Protein AF-A0A4P8EJS6-F1 (afdb_monomer_lite)

Organism: NCBI:txid2500533

pLDDT: mean 74.15, std 15.7, range [30.27, 92.06]

Sequence (200 aa):
MIRPYDTEFSHAVRRAATGIRPQAGVDVAIEGAPLRAILCSEQSLNPAGLELLALAVTGQLRKARKQPIGETMFTHAVRRASAAWRGGKGKSPAVTGDALAIMLRSGQPALGAGERELLAELFAPIPPTVHNELQGRPGKGVGHPDVVAVMEMLRDEIAKGSAHKNAIVDTAKAFQITARTVQEYEAMTREREVALKPTD

Foldseek 3Di:
DADDDDPLLLQLLVLLLQFKDFDPPDQLLVLLVLLLVVLLDPDFQDLVLLLLLLCLSQLNNVVPDDDDPPDDSSSSSSVSLSVRIDTHDPDHSNVSNVSNSVCSNVCPPPCDSNSSNSSSCSSNPDPVVVVVVPPQDQPDALPHPVLVVLVVQLVVCVVVVHDSLVSLVVSCVVSVHDSVSSVSSVVRNVVVVVVPDDDD

Secondary structure (DSSP, 8-state):
--PPPPHHHHHHHHHHHTTEEEPTT--HHHHHHHHHHHHTSSPPPPHHHHHHHHHHHTT-GGGS----TT--HHHHHHHHHHHHEEE-SSS-HHHHSHHHHHHHHHT-S---HHHHHHHHHHHSPPPHHHHTTSTT--SS-TTSHHHHHHHHHHHHHHHTT--HHHHHHHHHHHTT--HHHHHHHHHHHHHHHHHHS---

Structure (mmCIF, N/CA/C/O backbone):
data_AF-A0A4P8EJS6-F1
#
_entry.id   AF-A0A4P8EJS6-F1
#
loop_
_atom_site.group_PDB
_atom_site.id
_atom_site.type_symbol
_atom_site.label_atom_id
_atom_site.label_alt_id
_atom_site.label_comp_id
_atom_site.label_asym_id
_atom_site.label_entity_id
_atom_site.label_seq_id
_atom_site.pdbx_PDB_ins_code
_atom_site.Cartn_x
_atom_site.Cartn_y
_atom_site.Cartn_z
_atom_site.occupancy
_atom_site.B_iso_or_equiv
_atom_site.auth_seq_id
_atom_site.auth_comp_id
_atom_site.auth_asym_id
_atom_site.auth_atom_id
_atom_site.pdbx_PDB_model_num
ATOM 1 N N . MET A 1 1 ? 2.870 16.037 9.689 1.00 30.27 1 MET A N 1
ATOM 2 C CA . MET A 1 1 ? 1.519 15.936 9.092 1.00 30.27 1 MET A CA 1
ATOM 3 C C . MET A 1 1 ? 1.403 14.570 8.424 1.00 30.27 1 MET A C 1
ATOM 5 O O . MET A 1 1 ? 2.048 14.370 7.405 1.00 30.27 1 MET A O 1
ATOM 9 N N . ILE A 1 2 ? 0.669 13.618 9.005 1.00 34.78 2 ILE A N 1
ATOM 10 C CA . ILE A 1 2 ? 0.392 12.314 8.375 1.00 34.78 2 ILE A CA 1
ATOM 11 C C . ILE A 1 2 ? -1.023 12.416 7.795 1.00 34.78 2 ILE A C 1
ATOM 13 O O . ILE A 1 2 ? -1.976 12.602 8.546 1.00 34.78 2 ILE A O 1
ATOM 17 N N . ARG A 1 3 ? -1.154 12.415 6.463 1.00 37.25 3 ARG A N 1
ATOM 18 C CA . ARG A 1 3 ? -2.458 12.512 5.782 1.00 37.25 3 ARG A CA 1
ATOM 19 C C . ARG A 1 3 ? -3.112 11.122 5.733 1.00 37.25 3 ARG A C 1
ATOM 21 O O . ARG A 1 3 ? -2.396 10.159 5.465 1.00 37.25 3 ARG A O 1
ATOM 28 N N . PRO A 1 4 ? -4.426 10.993 5.990 1.00 43.59 4 PRO A N 1
ATOM 29 C CA . PRO A 1 4 ? -5.115 9.710 5.895 1.00 43.59 4 PRO A CA 1
ATOM 30 C C . PRO A 1 4 ? -5.107 9.203 4.446 1.00 43.59 4 PRO A C 1
ATOM 32 O O . PRO A 1 4 ? -5.342 9.977 3.522 1.00 43.59 4 PRO A O 1
ATOM 35 N N . TYR A 1 5 ? -4.822 7.913 4.273 1.00 52.31 5 TYR A N 1
ATOM 36 C CA . TYR A 1 5 ? -4.831 7.221 2.983 1.00 52.31 5 TYR A CA 1
ATOM 37 C C . TYR A 1 5 ? -6.265 7.003 2.483 1.00 52.31 5 TYR A C 1
ATOM 39 O O . TYR A 1 5 ? -7.155 6.729 3.295 1.00 52.31 5 TYR A O 1
ATOM 47 N N . ASP A 1 6 ? -6.476 7.015 1.166 1.00 63.41 6 ASP A N 1
ATOM 48 C CA . ASP A 1 6 ? -7.689 6.444 0.575 1.00 63.41 6 ASP A CA 1
ATOM 49 C C . ASP A 1 6 ? -7.817 4.961 0.989 1.00 63.41 6 ASP A C 1
ATOM 51 O O . ASP A 1 6 ? -6.893 4.145 0.834 1.00 63.41 6 ASP A O 1
ATOM 55 N N . THR A 1 7 ? -8.960 4.614 1.582 1.00 67.44 7 THR A N 1
ATOM 56 C CA . THR A 1 7 ? -9.257 3.265 2.066 1.00 67.44 7 THR A CA 1
ATOM 57 C C . THR A 1 7 ? -9.234 2.239 0.941 1.00 67.44 7 THR A C 1
ATOM 59 O O . THR A 1 7 ? -8.670 1.157 1.118 1.00 67.44 7 THR A O 1
ATOM 62 N N . GLU A 1 8 ? -9.776 2.570 -0.229 1.00 76.62 8 GLU A N 1
ATOM 63 C CA . GLU A 1 8 ? -9.815 1.661 -1.374 1.00 76.62 8 GLU A CA 1
ATOM 64 C C . GLU A 1 8 ? -8.414 1.429 -1.934 1.00 76.62 8 GLU A C 1
ATOM 66 O O . GLU A 1 8 ? -8.017 0.281 -2.166 1.00 76.62 8 GLU A O 1
ATOM 71 N N . PHE A 1 9 ? -7.622 2.498 -2.049 1.00 80.06 9 PHE A N 1
ATOM 72 C CA . PHE A 1 9 ? -6.229 2.410 -2.481 1.00 80.06 9 PHE A CA 1
ATOM 73 C C . PHE A 1 9 ? -5.403 1.537 -1.528 1.00 80.06 9 PHE A C 1
ATOM 75 O O . PHE A 1 9 ? -4.676 0.635 -1.952 1.00 80.06 9 PHE A O 1
ATOM 82 N N . SER A 1 10 ? -5.574 1.733 -0.220 1.00 77.12 10 SER A N 1
ATOM 83 C CA . SER A 1 10 ? -4.909 0.936 0.815 1.00 77.12 10 SER A CA 1
ATOM 84 C C . SER A 1 10 ? -5.265 -0.550 0.719 1.00 77.12 10 SER A C 1
ATOM 86 O O . SER A 1 10 ? -4.391 -1.418 0.836 1.00 77.12 10 SER A O 1
ATOM 88 N N . HIS A 1 11 ? -6.538 -0.870 0.472 1.00 78.75 11 HIS A N 1
ATOM 89 C CA . HIS A 1 11 ? -6.980 -2.245 0.251 1.00 78.75 11 HIS A CA 1
ATOM 90 C C . HIS A 1 11 ? -6.378 -2.844 -1.026 1.00 78.75 11 HIS A C 1
ATOM 92 O O . HIS A 1 11 ? -5.936 -3.999 -1.007 1.00 78.75 11 HIS A O 1
ATOM 98 N N . ALA A 1 12 ? -6.296 -2.068 -2.108 1.00 83.88 12 ALA A N 1
ATOM 99 C CA . ALA A 1 12 ? -5.684 -2.493 -3.361 1.00 83.88 12 ALA A CA 1
ATOM 100 C C . ALA A 1 12 ? -4.181 -2.793 -3.200 1.00 83.88 12 ALA A C 1
ATOM 102 O O . ALA A 1 12 ? -3.718 -3.840 -3.661 1.00 83.88 12 ALA A O 1
ATOM 103 N N . VAL A 1 13 ? -3.437 -1.955 -2.464 1.00 84.50 13 VAL A N 1
ATOM 104 C CA . VAL A 1 13 ? -2.017 -2.186 -2.129 1.00 84.50 13 VAL A CA 1
ATOM 105 C C . VAL A 1 13 ? -1.830 -3.467 -1.318 1.00 84.50 13 VAL A C 1
ATOM 107 O O . VAL A 1 13 ? -1.017 -4.320 -1.683 1.00 84.50 13 VAL A O 1
ATOM 110 N N . ARG A 1 14 ? -2.625 -3.667 -0.260 1.00 83.31 14 ARG A N 1
ATOM 111 C CA . ARG A 1 14 ? -2.560 -4.893 0.558 1.00 83.31 14 ARG A CA 1
ATOM 112 C C . ARG A 1 14 ? -2.871 -6.141 -0.259 1.00 83.31 14 ARG A C 1
ATOM 114 O O . ARG A 1 14 ? -2.205 -7.163 -0.103 1.00 83.31 14 ARG A O 1
ATOM 121 N N . ARG A 1 15 ? -3.865 -6.074 -1.149 1.00 84.25 15 ARG A N 1
ATOM 122 C CA . ARG A 1 15 ? -4.210 -7.189 -2.036 1.00 84.25 15 ARG A CA 1
ATOM 123 C C . ARG A 1 15 ? -3.053 -7.508 -2.978 1.00 84.25 15 ARG A C 1
ATOM 125 O O . ARG A 1 15 ? -2.683 -8.681 -3.062 1.00 84.25 15 ARG A O 1
ATOM 132 N N . ALA A 1 16 ? -2.452 -6.496 -3.609 1.00 86.06 16 ALA A N 1
ATOM 133 C CA . ALA A 1 16 ? -1.300 -6.648 -4.495 1.00 86.06 16 ALA A CA 1
ATOM 134 C C . ALA A 1 16 ? -0.118 -7.333 -3.787 1.00 86.06 16 ALA A C 1
ATOM 136 O O . ALA A 1 16 ? 0.453 -8.278 -4.338 1.00 86.06 16 ALA A O 1
ATOM 137 N N . ALA A 1 17 ? 0.163 -6.952 -2.535 1.00 83.94 17 ALA A N 1
ATOM 138 C CA . ALA A 1 17 ? 1.218 -7.551 -1.715 1.00 83.94 17 ALA A CA 1
ATOM 139 C C . ALA A 1 17 ? 1.069 -9.078 -1.548 1.00 83.94 17 ALA A C 1
ATOM 141 O O . ALA A 1 17 ? 2.063 -9.795 -1.493 1.00 83.94 17 ALA A O 1
ATOM 142 N N . THR A 1 18 ? -0.160 -9.617 -1.540 1.00 82.00 18 THR A N 1
ATOM 143 C CA . THR A 1 18 ? -0.383 -11.072 -1.400 1.00 82.00 18 THR A CA 1
ATOM 144 C C . THR A 1 18 ? 0.033 -11.896 -2.622 1.00 82.00 18 THR A C 1
ATOM 146 O O . THR A 1 18 ? 0.175 -13.116 -2.517 1.00 82.00 18 THR A O 1
ATOM 149 N N . GLY A 1 19 ? 0.199 -11.262 -3.786 1.00 79.50 19 GLY A N 1
ATOM 150 C CA . GLY A 1 19 ? 0.591 -11.934 -5.026 1.00 79.50 19 GLY A CA 1
ATOM 151 C C . GLY A 1 19 ? 2.068 -11.822 -5.367 1.00 79.50 19 GLY A C 1
ATOM 152 O O . GLY A 1 19 ? 2.488 -12.421 -6.354 1.00 79.50 19 GLY A O 1
ATOM 153 N N . ILE A 1 20 ? 2.859 -11.097 -4.577 1.00 83.62 20 ILE A N 1
ATOM 154 C CA . ILE A 1 20 ? 4.298 -10.919 -4.793 1.00 83.62 20 ILE A CA 1
ATOM 155 C C . ILE A 1 20 ? 5.094 -11.547 -3.645 1.00 83.62 20 ILE A C 1
ATOM 157 O O . ILE A 1 20 ? 4.662 -11.582 -2.497 1.00 83.62 20 ILE A O 1
ATOM 161 N N . ARG A 1 21 ? 6.269 -12.096 -3.953 1.00 82.62 21 ARG A N 1
ATOM 162 C CA . ARG A 1 21 ? 7.206 -12.675 -2.982 1.00 82.62 21 ARG A CA 1
ATOM 163 C C . ARG A 1 21 ? 8.626 -12.214 -3.304 1.00 82.62 21 ARG A C 1
ATOM 165 O O . ARG A 1 21 ? 8.968 -12.200 -4.485 1.00 82.62 21 ARG A O 1
ATOM 172 N N . PRO A 1 22 ? 9.487 -11.932 -2.313 1.00 82.88 22 PRO A N 1
ATOM 173 C CA . PRO A 1 22 ? 10.890 -11.626 -2.570 1.00 82.88 22 PRO A CA 1
ATOM 174 C C . PRO A 1 22 ? 11.587 -12.753 -3.332 1.00 82.88 22 PRO A C 1
ATOM 176 O O . PRO A 1 22 ? 11.374 -13.943 -3.035 1.00 82.88 22 PRO A O 1
ATOM 179 N N . GLN A 1 23 ? 12.415 -12.397 -4.311 1.00 83.00 23 GLN A N 1
ATOM 180 C CA . GLN A 1 23 ? 13.337 -13.322 -4.959 1.00 83.00 23 GLN A CA 1
ATOM 181 C C . GLN A 1 23 ? 14.361 -13.836 -3.934 1.00 83.00 23 GLN A C 1
ATOM 183 O O . GLN A 1 23 ? 14.769 -13.122 -3.025 1.00 83.00 23 GLN A O 1
ATOM 188 N N . ALA A 1 24 ? 14.727 -15.118 -4.028 1.00 80.69 24 ALA A N 1
ATOM 189 C CA . ALA A 1 24 ? 15.684 -15.702 -3.091 1.00 80.69 24 ALA A CA 1
ATOM 190 C C . ALA A 1 24 ? 17.040 -14.985 -3.199 1.00 80.69 24 ALA A C 1
ATOM 192 O O . ALA A 1 24 ? 17.528 -14.789 -4.309 1.00 80.69 24 ALA A O 1
ATOM 193 N N . GLY A 1 25 ? 17.614 -14.603 -2.055 1.00 79.69 25 GLY A N 1
ATOM 194 C CA . GLY A 1 25 ? 18.892 -13.889 -1.985 1.00 79.69 25 GLY A CA 1
ATOM 195 C C . GLY A 1 25 ? 18.833 -12.405 -2.364 1.00 79.69 25 GLY A C 1
ATOM 196 O O . GLY A 1 25 ? 19.880 -11.773 -2.414 1.00 79.69 25 GLY A O 1
ATOM 197 N N . VAL A 1 26 ? 17.645 -11.847 -2.629 1.00 82.31 26 VAL A N 1
ATOM 198 C CA . VAL A 1 26 ? 17.475 -10.423 -2.944 1.00 82.31 26 VAL A CA 1
ATOM 199 C C . VAL A 1 26 ? 16.898 -9.688 -1.740 1.00 82.31 26 VAL A C 1
ATOM 201 O O . VAL A 1 26 ? 15.841 -10.064 -1.229 1.00 82.31 26 VAL A O 1
ATOM 204 N N . ASP A 1 27 ? 17.573 -8.620 -1.322 1.00 83.25 27 ASP A N 1
ATOM 205 C CA . ASP A 1 27 ? 17.048 -7.681 -0.337 1.00 83.25 27 ASP A CA 1
ATOM 206 C C . ASP A 1 27 ? 16.169 -6.644 -1.038 1.00 83.25 27 ASP A C 1
ATOM 208 O O . ASP A 1 27 ? 16.638 -5.742 -1.735 1.00 83.25 27 ASP A O 1
ATOM 212 N N . VAL A 1 28 ? 14.860 -6.790 -0.863 1.00 82.56 28 VAL A N 1
ATOM 213 C CA . VAL A 1 28 ? 13.895 -5.934 -1.546 1.00 82.56 28 VAL A CA 1
ATOM 214 C C . VAL A 1 28 ? 13.895 -4.505 -1.002 1.00 82.56 28 VAL A C 1
ATOM 216 O O . VAL A 1 28 ? 13.569 -3.577 -1.740 1.00 82.56 28 VAL A O 1
ATOM 219 N N . ALA A 1 29 ? 14.302 -4.296 0.254 1.00 83.12 29 ALA A N 1
ATOM 220 C CA . ALA A 1 29 ? 14.432 -2.954 0.806 1.00 83.12 29 ALA A CA 1
ATOM 221 C C . ALA A 1 29 ? 15.553 -2.187 0.089 1.00 83.12 29 ALA A C 1
ATOM 223 O O . ALA A 1 29 ? 15.361 -1.031 -0.289 1.00 83.12 29 ALA A O 1
ATOM 224 N N . ILE A 1 30 ? 16.684 -2.851 -0.173 1.00 84.00 30 ILE A N 1
ATOM 225 C CA . ILE A 1 30 ? 17.815 -2.272 -0.915 1.00 84.00 30 ILE A CA 1
ATOM 226 C C . ILE A 1 30 ? 17.430 -2.003 -2.372 1.00 84.00 30 ILE A C 1
ATOM 228 O O . ILE A 1 30 ? 17.643 -0.901 -2.882 1.00 84.00 30 ILE A O 1
ATOM 232 N N . GLU A 1 31 ? 16.839 -2.987 -3.049 1.00 85.38 31 GLU A N 1
ATOM 233 C CA . GLU A 1 31 ? 16.477 -2.860 -4.465 1.00 85.38 31 GLU A CA 1
ATOM 234 C C . GLU A 1 31 ? 15.364 -1.827 -4.704 1.00 85.38 31 GLU A C 1
ATOM 236 O O . GLU A 1 31 ? 15.345 -1.158 -5.741 1.00 85.38 31 GLU A O 1
ATOM 241 N N . GLY A 1 32 ? 14.456 -1.667 -3.739 1.00 86.75 32 GLY A N 1
ATOM 242 C CA . GLY A 1 32 ? 13.361 -0.705 -3.784 1.00 86.75 32 GLY A CA 1
ATOM 243 C C . GLY A 1 32 ? 13.710 0.702 -3.286 1.00 86.75 32 GLY A C 1
ATOM 244 O O . GLY A 1 32 ? 12.963 1.639 -3.579 1.00 86.75 32 GLY A O 1
ATOM 245 N N . ALA A 1 33 ? 14.823 0.895 -2.570 1.00 86.81 33 ALA A N 1
ATOM 246 C CA . ALA A 1 33 ? 15.183 2.181 -1.962 1.00 86.81 33 ALA A CA 1
ATOM 247 C C . ALA A 1 33 ? 15.200 3.371 -2.948 1.00 86.81 33 ALA A C 1
ATOM 249 O O . ALA A 1 33 ? 14.643 4.420 -2.609 1.00 86.81 33 ALA A O 1
ATOM 250 N N . PRO A 1 34 ? 15.737 3.244 -4.182 1.00 87.25 34 PRO A N 1
ATOM 251 C CA . PRO A 1 34 ? 15.687 4.332 -5.159 1.00 87.25 34 PRO A CA 1
ATOM 252 C C . PRO A 1 34 ? 14.255 4.704 -5.559 1.00 87.25 34 PRO A C 1
ATOM 254 O O . PRO A 1 34 ? 13.940 5.881 -5.714 1.00 87.25 34 PRO A O 1
ATOM 257 N N . LEU A 1 35 ? 13.368 3.712 -5.696 1.00 89.62 35 LEU A N 1
ATOM 258 C CA . LEU A 1 35 ? 11.970 3.959 -6.041 1.00 89.62 35 LEU A CA 1
ATOM 259 C C . LEU A 1 35 ? 11.245 4.651 -4.888 1.00 89.62 35 LEU A C 1
ATOM 261 O O . LEU A 1 35 ? 10.520 5.617 -5.116 1.00 89.62 35 LEU A O 1
ATOM 265 N N . ARG A 1 36 ? 11.483 4.200 -3.653 1.00 89.62 36 ARG A N 1
ATOM 266 C CA . ARG A 1 36 ? 10.959 4.839 -2.442 1.00 89.62 36 ARG A CA 1
ATOM 267 C C . ARG A 1 36 ? 11.356 6.310 -2.363 1.00 89.62 36 ARG A C 1
ATOM 269 O O . ARG A 1 36 ? 10.487 7.139 -2.125 1.00 89.62 36 ARG A O 1
ATOM 276 N N . ALA A 1 37 ? 12.623 6.645 -2.611 1.00 85.50 37 ALA A N 1
ATOM 277 C CA . ALA A 1 37 ? 13.088 8.032 -2.593 1.00 85.50 37 ALA A CA 1
ATOM 278 C C . ALA A 1 37 ? 12.326 8.920 -3.592 1.00 85.50 37 ALA A C 1
ATOM 280 O O . ALA A 1 37 ? 11.950 10.040 -3.254 1.00 85.50 37 ALA A O 1
ATOM 281 N N . ILE A 1 38 ? 12.044 8.408 -4.795 1.00 85.62 38 ILE A N 1
ATOM 282 C CA . ILE A 1 38 ? 11.301 9.162 -5.812 1.00 85.62 38 ILE A CA 1
ATOM 283 C C . ILE A 1 38 ? 9.815 9.268 -5.447 1.00 85.62 38 ILE A C 1
ATOM 285 O O . ILE A 1 38 ? 9.244 10.352 -5.536 1.00 85.62 38 ILE A O 1
ATOM 289 N N . LEU A 1 39 ? 9.184 8.177 -5.000 1.00 85.88 39 LEU A N 1
ATOM 290 C CA . LEU A 1 39 ? 7.773 8.178 -4.595 1.00 85.88 39 LEU A CA 1
ATOM 291 C C . LEU A 1 39 ? 7.522 9.104 -3.399 1.00 85.88 39 LEU A C 1
ATOM 293 O O . LEU A 1 39 ? 6.542 9.840 -3.392 1.00 85.88 39 LEU A O 1
ATOM 297 N N . CYS A 1 40 ? 8.419 9.116 -2.415 1.00 82.69 40 CYS A N 1
ATOM 298 C CA . CYS A 1 40 ? 8.329 9.994 -1.250 1.00 82.69 40 CYS A CA 1
ATOM 299 C C . CYS A 1 40 ? 8.762 11.445 -1.535 1.00 82.69 40 CYS A C 1
ATOM 301 O O . CYS A 1 40 ? 8.731 12.265 -0.621 1.00 82.69 40 CYS A O 1
ATOM 303 N N . SER A 1 41 ? 9.170 11.777 -2.765 1.00 81.56 41 SER A N 1
ATOM 304 C CA . SER A 1 41 ? 9.501 13.151 -3.153 1.00 81.56 41 SER A CA 1
ATOM 305 C C . SER A 1 41 ? 8.257 13.954 -3.564 1.00 81.56 41 SER A C 1
ATOM 307 O O . SER A 1 41 ? 7.197 13.399 -3.870 1.00 81.56 41 SER A O 1
ATOM 309 N N . GLU A 1 42 ? 8.399 15.280 -3.634 1.00 73.62 42 GLU A N 1
ATOM 310 C CA . GLU A 1 42 ? 7.356 16.184 -4.149 1.00 73.62 42 GLU A CA 1
ATOM 311 C C . GLU A 1 42 ? 7.164 16.086 -5.674 1.00 73.62 42 GLU A C 1
ATOM 313 O O . GLU A 1 42 ? 6.247 16.690 -6.232 1.00 73.62 42 GLU A O 1
ATOM 318 N N . GLN A 1 43 ? 7.990 15.296 -6.368 1.00 76.38 43 GLN A N 1
ATOM 319 C CA . GLN A 1 43 ? 7.906 15.137 -7.813 1.00 76.38 43 GLN A CA 1
ATOM 320 C C . GLN A 1 43 ? 6.549 14.548 -8.219 1.00 76.38 43 GLN A C 1
ATOM 322 O O . GLN A 1 43 ? 6.106 13.527 -7.690 1.00 76.38 43 GLN A O 1
ATOM 327 N N . SER A 1 44 ? 5.863 15.180 -9.170 1.00 75.00 44 SER A N 1
ATOM 328 C CA . SER A 1 44 ? 4.637 14.624 -9.739 1.00 75.00 44 SER A CA 1
ATOM 329 C C . SER A 1 44 ? 4.955 13.411 -10.615 1.00 75.00 44 SER A C 1
ATOM 331 O O . SER A 1 44 ? 5.911 13.400 -11.393 1.00 75.00 44 SER A O 1
ATOM 333 N N . LEU A 1 45 ? 4.140 12.364 -10.485 1.00 80.25 45 LEU A N 1
ATOM 334 C CA . LEU A 1 45 ? 4.226 11.189 -11.344 1.00 80.25 45 LEU A CA 1
ATOM 335 C C . LEU A 1 45 ? 3.429 11.460 -12.616 1.00 80.25 45 LEU A C 1
ATOM 337 O O . LEU A 1 45 ? 2.235 11.751 -12.561 1.00 80.25 45 LEU A O 1
ATOM 341 N N . ASN A 1 46 ? 4.095 11.380 -13.765 1.00 83.88 46 ASN A N 1
ATOM 342 C CA . ASN A 1 46 ? 3.431 11.503 -15.056 1.00 83.88 46 ASN A CA 1
ATOM 343 C C . ASN A 1 46 ? 2.657 10.208 -15.400 1.00 83.88 46 ASN A C 1
ATOM 345 O O . ASN A 1 46 ? 2.932 9.151 -14.821 1.00 83.88 46 ASN A O 1
ATOM 349 N N . PRO A 1 47 ? 1.724 10.243 -16.369 1.00 84.56 47 PRO A N 1
ATOM 350 C CA . PRO A 1 47 ? 0.940 9.064 -16.751 1.00 84.56 47 PRO A CA 1
ATOM 351 C C . PRO A 1 47 ? 1.793 7.851 -17.155 1.00 84.56 47 PRO A C 1
ATOM 353 O O . PRO A 1 47 ? 1.457 6.716 -16.831 1.00 84.56 47 PRO A O 1
ATOM 356 N N . ALA A 1 48 ? 2.943 8.081 -17.797 1.00 84.88 48 ALA A N 1
ATOM 357 C CA . ALA A 1 48 ? 3.880 7.014 -18.149 1.00 84.88 48 ALA A CA 1
ATOM 358 C C . ALA A 1 48 ? 4.478 6.324 -16.908 1.00 84.88 48 ALA A C 1
ATOM 360 O O . ALA A 1 48 ? 4.640 5.105 -16.888 1.00 84.88 48 ALA A O 1
ATOM 361 N N . GLY A 1 49 ? 4.781 7.090 -15.857 1.00 85.62 49 GLY A N 1
ATOM 362 C CA . GLY A 1 49 ? 5.257 6.567 -14.583 1.00 85.62 49 GLY A CA 1
ATOM 363 C C . GLY A 1 49 ? 4.190 5.759 -13.843 1.00 85.62 49 GLY A C 1
ATOM 364 O O . GLY A 1 49 ? 4.497 4.708 -13.280 1.00 85.62 49 GLY A O 1
ATOM 365 N N . LEU A 1 50 ? 2.931 6.198 -13.904 1.00 89.25 50 LEU A N 1
ATOM 366 C CA . LEU A 1 50 ? 1.801 5.450 -13.350 1.00 89.25 50 LEU A CA 1
ATOM 367 C C . LEU A 1 50 ? 1.579 4.118 -14.078 1.00 89.25 50 LEU A C 1
ATOM 369 O O . LEU A 1 50 ? 1.394 3.094 -13.421 1.00 89.25 50 LEU A O 1
ATOM 373 N N . GLU A 1 51 ? 1.686 4.093 -15.410 1.00 90.69 51 GLU A N 1
ATOM 374 C CA . GLU A 1 51 ? 1.588 2.842 -16.177 1.00 90.69 51 GLU A CA 1
ATOM 375 C C . GLU A 1 51 ? 2.735 1.877 -15.845 1.00 90.69 51 GLU A C 1
ATOM 377 O O . GLU A 1 51 ? 2.520 0.675 -15.699 1.00 90.69 51 GLU A O 1
ATOM 382 N N . LEU A 1 52 ? 3.958 2.383 -15.651 1.00 89.69 52 LEU A N 1
ATOM 383 C CA . LEU A 1 52 ? 5.087 1.550 -15.224 1.00 89.69 52 LEU A CA 1
ATOM 384 C C . LEU A 1 52 ? 4.836 0.900 -13.859 1.00 89.69 52 LEU A C 1
ATOM 386 O O . LEU A 1 52 ? 5.114 -0.290 -13.690 1.00 89.69 52 LEU A O 1
ATOM 390 N N . LEU A 1 53 ? 4.278 1.647 -12.904 1.00 90.69 53 LEU A N 1
ATOM 391 C CA . LEU A 1 53 ? 3.867 1.101 -11.610 1.00 90.69 53 LEU A CA 1
ATOM 392 C C . LEU A 1 53 ? 2.735 0.072 -11.773 1.00 90.69 53 LEU A C 1
ATOM 394 O O . LEU A 1 53 ? 2.803 -0.996 -11.168 1.00 90.69 53 LEU A O 1
ATOM 398 N N . ALA A 1 54 ? 1.747 0.330 -12.636 1.00 91.00 54 ALA A N 1
ATOM 399 C CA . ALA A 1 54 ? 0.644 -0.594 -12.921 1.00 91.00 54 ALA A CA 1
ATOM 400 C C . ALA A 1 54 ? 1.139 -1.937 -13.500 1.00 91.00 54 ALA A C 1
ATOM 402 O O . ALA A 1 54 ? 0.713 -3.022 -13.086 1.00 91.00 54 ALA A O 1
ATOM 403 N N . LEU A 1 55 ? 2.107 -1.887 -14.418 1.00 89.44 55 LEU A N 1
ATOM 404 C CA . LEU A 1 55 ? 2.769 -3.076 -14.960 1.00 89.44 55 LEU A CA 1
ATOM 405 C C . LEU A 1 55 ? 3.633 -3.789 -13.911 1.00 89.44 55 LEU A C 1
ATOM 407 O O . LEU A 1 55 ? 3.748 -5.018 -13.939 1.00 89.44 55 LEU A O 1
ATOM 411 N N . ALA A 1 56 ? 4.247 -3.045 -12.989 1.00 89.62 56 ALA A N 1
ATOM 412 C CA . ALA A 1 56 ? 5.054 -3.612 -11.915 1.00 89.62 56 ALA A CA 1
ATOM 413 C C . ALA A 1 56 ? 4.196 -4.408 -10.920 1.00 89.62 56 ALA A C 1
ATOM 415 O O . ALA A 1 56 ? 4.528 -5.558 -10.627 1.00 89.62 56 ALA A O 1
ATOM 416 N N . VAL A 1 57 ? 3.069 -3.851 -10.460 1.00 89.44 57 VAL A N 1
ATOM 417 C CA . VAL A 1 57 ? 2.190 -4.498 -9.461 1.00 89.44 57 VAL A CA 1
ATOM 418 C C . VAL A 1 57 ? 1.446 -5.718 -10.012 1.00 89.44 57 VAL A C 1
ATOM 420 O O . VAL A 1 57 ? 1.112 -6.631 -9.261 1.00 89.44 57 VAL A O 1
ATOM 423 N N . THR A 1 58 ? 1.242 -5.785 -11.330 1.00 89.00 58 THR A N 1
ATOM 424 C CA . THR A 1 58 ? 0.656 -6.950 -12.023 1.00 89.00 58 THR A CA 1
ATOM 425 C C . THR A 1 58 ? 1.697 -7.984 -12.460 1.00 89.00 58 THR A C 1
ATOM 427 O O . THR A 1 58 ? 1.348 -9.015 -13.040 1.00 89.00 58 THR A O 1
ATOM 430 N N . GLY A 1 59 ? 2.989 -7.733 -12.213 1.00 84.50 59 GLY A N 1
ATOM 431 C CA . GLY A 1 59 ? 4.089 -8.598 -12.649 1.00 84.50 59 GLY A CA 1
ATOM 432 C C . GLY A 1 59 ? 4.285 -8.647 -14.172 1.00 84.50 59 GLY A C 1
ATOM 433 O O . GLY A 1 59 ? 4.985 -9.528 -14.678 1.00 84.50 59 GLY A O 1
ATOM 434 N N . GLN A 1 60 ? 3.679 -7.723 -14.921 1.00 83.62 60 GLN A N 1
ATOM 435 C CA . GLN A 1 60 ? 3.743 -7.660 -16.383 1.00 83.62 60 GLN A CA 1
ATOM 436 C C . GLN A 1 60 ? 4.928 -6.833 -16.900 1.00 83.62 60 GLN A C 1
ATOM 438 O O . GLN A 1 60 ? 5.274 -6.932 -18.077 1.00 83.62 60 GLN A O 1
ATOM 443 N N . LEU A 1 61 ? 5.622 -6.095 -16.028 1.00 79.88 61 LEU A N 1
ATOM 444 C CA . LEU A 1 61 ? 6.750 -5.236 -16.406 1.00 79.88 61 LEU A CA 1
ATOM 445 C C . LEU A 1 61 ? 7.892 -5.992 -17.115 1.00 79.88 61 LEU A C 1
ATOM 447 O O . LEU A 1 61 ? 8.512 -5.458 -18.032 1.00 79.88 61 LEU A O 1
ATOM 451 N N . ARG A 1 62 ? 8.136 -7.264 -16.761 1.00 66.69 62 ARG A N 1
ATOM 452 C CA . ARG A 1 62 ? 9.150 -8.112 -17.427 1.00 66.69 62 ARG A CA 1
ATOM 453 C C . ARG A 1 62 ? 8.798 -8.444 -18.887 1.00 66.69 62 ARG A C 1
ATOM 455 O O . ARG A 1 62 ? 9.690 -8.780 -19.661 1.00 66.69 62 ARG A O 1
ATOM 462 N N . LYS A 1 63 ? 7.517 -8.360 -19.272 1.00 58.94 63 LYS A N 1
ATOM 463 C CA . LYS A 1 63 ? 7.034 -8.629 -20.640 1.00 58.94 63 LYS A CA 1
ATOM 464 C C . LYS A 1 63 ? 7.088 -7.396 -21.546 1.00 58.94 63 LYS A C 1
ATOM 466 O O . LYS A 1 63 ? 7.050 -7.554 -22.764 1.00 58.94 63 LYS A O 1
ATOM 471 N N . ALA A 1 64 ? 7.246 -6.198 -20.979 1.00 59.53 64 ALA A N 1
ATOM 472 C CA . ALA A 1 64 ? 7.493 -4.962 -21.717 1.00 59.53 64 ALA A CA 1
ATOM 473 C C . ALA A 1 64 ? 8.941 -4.950 -22.255 1.00 59.53 64 ALA A C 1
ATOM 475 O O . ALA A 1 64 ? 9.833 -4.270 -21.739 1.00 59.53 64 ALA A O 1
ATOM 476 N N . ARG A 1 65 ? 9.198 -5.795 -23.261 1.00 51.09 65 ARG A N 1
ATOM 477 C CA . ARG A 1 65 ? 10.471 -5.910 -23.984 1.00 51.09 65 ARG A CA 1
ATOM 478 C C . ARG A 1 65 ? 10.728 -4.639 -24.793 1.00 51.09 65 ARG A C 1
ATOM 480 O O . ARG A 1 65 ? 10.169 -4.488 -25.874 1.00 51.09 65 ARG A O 1
ATOM 487 N N . LYS A 1 66 ? 11.595 -3.775 -24.267 1.00 50.88 66 LYS A N 1
ATOM 488 C CA . LYS A 1 66 ? 12.609 -2.951 -24.960 1.00 50.88 66 LYS A CA 1
ATOM 489 C C . LYS A 1 66 ? 13.161 -1.964 -23.931 1.00 50.88 66 LYS A C 1
ATOM 491 O O . LYS A 1 66 ? 12.384 -1.248 -23.310 1.00 50.88 66 LYS A O 1
ATOM 496 N N . GLN 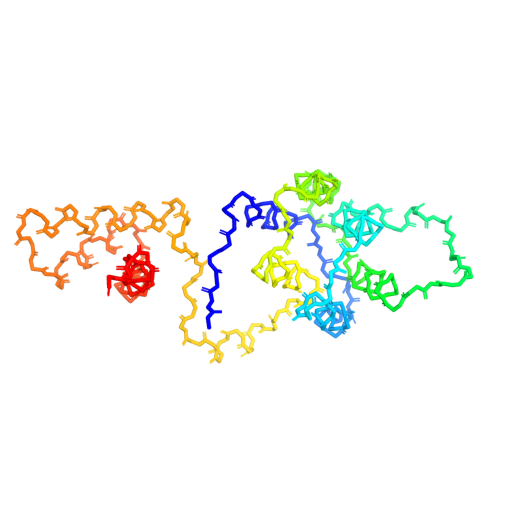A 1 67 ? 14.478 -1.948 -23.727 1.00 52.88 67 GLN A N 1
ATOM 497 C CA . GLN A 1 67 ? 15.153 -0.810 -23.099 1.00 52.88 67 GLN A CA 1
ATOM 498 C C . GLN A 1 67 ? 15.108 0.338 -24.116 1.00 52.88 67 GLN A C 1
ATOM 500 O O . GLN A 1 67 ? 15.705 0.191 -25.185 1.00 52.88 67 GLN A O 1
ATOM 505 N N . PRO A 1 68 ? 14.375 1.435 -23.871 1.00 49.22 68 PRO A N 1
ATOM 506 C CA . PRO A 1 68 ? 14.485 2.602 -24.724 1.00 49.22 68 PRO A CA 1
ATOM 507 C C . PRO A 1 68 ? 15.777 3.351 -24.380 1.00 49.22 68 PRO A C 1
ATOM 509 O O . PRO A 1 68 ? 16.131 3.509 -23.212 1.00 49.22 68 PRO A O 1
ATOM 512 N N . ILE A 1 69 ? 16.469 3.844 -25.405 1.00 46.12 69 ILE A N 1
ATOM 513 C CA . ILE A 1 69 ? 17.513 4.861 -25.250 1.00 46.12 69 ILE A CA 1
ATOM 514 C C . ILE A 1 69 ? 16.817 6.113 -24.683 1.00 46.12 69 ILE A C 1
ATOM 516 O O . ILE A 1 69 ? 15.874 6.604 -25.299 1.00 46.12 69 ILE A O 1
ATOM 520 N N . GLY A 1 70 ? 17.222 6.577 -23.493 1.00 54.00 70 GLY A N 1
ATOM 521 C CA . GLY A 1 70 ? 16.558 7.673 -22.761 1.00 54.00 70 GLY A CA 1
ATOM 522 C C . GLY A 1 70 ? 15.754 7.258 -21.516 1.00 54.00 70 GLY A C 1
ATOM 523 O O . GLY A 1 70 ? 14.853 7.986 -21.103 1.00 54.00 70 GLY A O 1
ATOM 524 N N . GLU A 1 71 ? 16.038 6.093 -20.921 1.00 63.88 71 GLU A N 1
ATOM 525 C CA . GLU A 1 71 ? 15.371 5.619 -19.699 1.00 63.88 71 GLU A CA 1
ATOM 526 C C . GLU A 1 71 ? 15.543 6.610 -18.527 1.00 63.88 71 GLU A C 1
ATOM 528 O O . GLU A 1 71 ? 16.655 6.999 -18.171 1.00 63.88 71 GLU A O 1
ATOM 533 N N . THR A 1 72 ? 14.430 7.036 -17.921 1.00 79.38 72 THR A N 1
ATOM 534 C CA . THR A 1 72 ? 14.454 7.943 -16.763 1.00 79.38 72 THR A CA 1
ATOM 535 C C . THR A 1 72 ? 14.881 7.206 -15.492 1.00 79.38 72 THR A C 1
ATOM 537 O O . THR A 1 72 ? 14.617 6.011 -15.340 1.00 79.38 72 THR A O 1
ATOM 540 N N . MET A 1 73 ? 15.456 7.931 -14.522 1.00 82.19 73 MET A N 1
ATOM 541 C CA . MET A 1 73 ? 15.802 7.385 -13.195 1.00 82.19 73 MET A CA 1
ATOM 542 C C . MET A 1 73 ? 14.618 6.672 -12.526 1.00 82.19 73 MET A C 1
ATOM 544 O O . MET A 1 73 ? 14.786 5.619 -11.915 1.00 82.19 73 MET A O 1
ATOM 548 N N . PHE A 1 74 ? 13.405 7.203 -12.702 1.00 85.44 74 PHE A N 1
ATOM 549 C CA . PHE A 1 74 ? 12.178 6.577 -12.219 1.00 85.44 74 PHE A CA 1
ATOM 550 C C . PHE A 1 74 ? 11.909 5.223 -12.882 1.00 85.44 74 PHE A C 1
ATOM 552 O O . PHE A 1 74 ? 11.652 4.240 -12.192 1.00 85.44 74 PHE A O 1
ATOM 559 N N . THR A 1 75 ? 12.015 5.143 -14.211 1.00 85.75 75 THR A N 1
ATOM 560 C CA . THR A 1 75 ? 11.791 3.887 -14.945 1.00 85.75 75 THR A CA 1
ATOM 561 C C . THR A 1 75 ? 12.773 2.811 -14.495 1.00 85.75 75 THR A C 1
ATOM 563 O O . THR A 1 75 ? 12.375 1.673 -14.229 1.00 85.75 75 THR A O 1
ATOM 566 N N . HIS A 1 76 ? 14.043 3.187 -14.332 1.00 85.12 76 HIS A N 1
ATOM 567 C CA . HIS A 1 76 ? 15.068 2.285 -13.827 1.00 85.12 76 HIS A CA 1
ATOM 568 C C . HIS A 1 76 ? 14.748 1.794 -12.404 1.00 85.12 76 HIS A C 1
ATOM 570 O O . HIS A 1 76 ? 14.789 0.591 -12.138 1.00 85.12 76 HIS A O 1
ATOM 576 N N . ALA A 1 77 ? 14.346 2.703 -11.510 1.00 87.06 77 ALA A N 1
ATOM 577 C CA . ALA A 1 77 ? 13.976 2.376 -10.137 1.00 87.06 77 ALA A CA 1
ATOM 578 C C . ALA A 1 77 ? 12.768 1.422 -10.059 1.00 87.06 77 ALA A C 1
ATOM 580 O O . ALA A 1 77 ? 12.805 0.449 -9.305 1.00 87.06 77 ALA A O 1
ATOM 581 N N . VAL A 1 78 ? 11.732 1.636 -10.880 1.00 88.69 78 VAL A N 1
ATOM 582 C CA . VAL A 1 78 ? 10.563 0.742 -10.961 1.00 88.69 78 VAL A CA 1
ATOM 583 C C . VAL A 1 78 ? 10.956 -0.652 -11.444 1.00 88.69 78 VAL A C 1
ATOM 585 O O . VAL A 1 78 ? 10.525 -1.649 -10.862 1.00 88.69 78 VAL A O 1
ATOM 588 N N . ARG A 1 79 ? 11.798 -0.754 -12.479 1.00 86.88 79 ARG A N 1
ATOM 589 C CA . ARG A 1 79 ? 12.271 -2.053 -12.984 1.00 86.88 79 ARG A CA 1
ATOM 590 C C . ARG A 1 79 ? 13.087 -2.806 -11.948 1.00 86.88 79 ARG A C 1
ATOM 592 O O . ARG A 1 79 ? 12.852 -3.999 -11.763 1.00 86.88 79 ARG A O 1
ATOM 599 N N . ARG A 1 80 ? 14.012 -2.117 -11.281 1.00 86.31 80 ARG A N 1
ATOM 600 C CA . ARG A 1 80 ? 14.863 -2.693 -10.239 1.00 86.31 80 ARG A CA 1
ATOM 601 C C . ARG A 1 80 ? 14.026 -3.224 -9.075 1.00 86.31 80 ARG A C 1
ATOM 603 O O . ARG A 1 80 ? 14.102 -4.411 -8.763 1.00 86.31 80 ARG A O 1
ATOM 610 N N . ALA A 1 81 ? 13.129 -2.395 -8.541 1.00 86.88 81 ALA A N 1
ATOM 611 C CA . ALA A 1 81 ? 12.221 -2.793 -7.472 1.00 86.88 81 ALA A CA 1
ATOM 612 C C . ALA A 1 81 ? 11.315 -3.963 -7.892 1.00 86.88 81 ALA A C 1
ATOM 614 O O . ALA A 1 81 ? 11.181 -4.941 -7.167 1.00 86.88 81 ALA A O 1
ATOM 615 N N . SER A 1 82 ? 10.732 -3.917 -9.095 1.00 87.38 82 SER A N 1
ATOM 616 C CA . SER A 1 82 ? 9.879 -4.992 -9.620 1.00 87.38 82 SER A CA 1
ATOM 617 C C . SER A 1 82 ? 10.643 -6.304 -9.843 1.00 87.38 82 SER A C 1
ATOM 619 O O . SER A 1 82 ? 10.091 -7.383 -9.628 1.00 87.38 82 SER A O 1
ATOM 621 N N . ALA A 1 83 ? 11.916 -6.242 -10.246 1.00 85.62 83 ALA A N 1
ATOM 622 C CA . ALA A 1 83 ? 12.756 -7.420 -10.446 1.00 85.62 83 ALA A CA 1
ATOM 623 C C . ALA A 1 83 ? 13.070 -8.154 -9.134 1.00 85.62 83 ALA A C 1
ATOM 625 O O . ALA A 1 83 ? 13.193 -9.380 -9.153 1.00 85.62 83 ALA A O 1
ATOM 626 N N . ALA A 1 84 ? 13.123 -7.435 -8.008 1.00 84.44 84 ALA A N 1
ATOM 627 C CA . ALA A 1 84 ? 13.299 -8.018 -6.679 1.00 84.44 84 ALA A CA 1
ATOM 628 C C . ALA A 1 84 ? 12.112 -8.895 -6.242 1.00 84.44 84 ALA A C 1
ATOM 630 O O . ALA A 1 84 ? 12.254 -9.769 -5.381 1.00 84.44 84 ALA A O 1
ATOM 631 N N . TRP A 1 85 ? 10.952 -8.713 -6.877 1.00 83.75 85 TRP A N 1
ATOM 632 C CA . TRP A 1 85 ? 9.757 -9.510 -6.650 1.00 83.75 85 TRP A CA 1
ATOM 633 C C . TRP A 1 85 ? 9.597 -10.624 -7.694 1.00 83.75 85 TRP A C 1
ATOM 635 O O . TRP A 1 85 ? 9.855 -10.479 -8.893 1.00 83.75 85 TRP A O 1
ATOM 645 N N . ARG A 1 86 ? 9.092 -11.760 -7.225 1.00 76.69 86 ARG A N 1
ATOM 646 C CA . ARG A 1 86 ? 8.597 -12.898 -8.010 1.00 76.69 86 ARG A CA 1
ATOM 647 C C . ARG A 1 86 ? 7.138 -13.176 -7.636 1.00 76.69 86 ARG A C 1
ATOM 649 O O . ARG A 1 86 ? 6.628 -12.619 -6.669 1.00 76.69 86 ARG A O 1
ATOM 656 N N . GLY A 1 87 ? 6.454 -14.030 -8.397 1.00 71.62 87 GLY A N 1
ATOM 657 C CA . GLY A 1 87 ? 5.069 -14.413 -8.094 1.00 71.62 87 GLY A CA 1
ATOM 658 C C . GLY A 1 87 ? 4.930 -15.125 -6.740 1.00 71.62 87 GLY A C 1
ATOM 659 O O . GLY A 1 87 ? 5.786 -15.927 -6.357 1.00 71.62 87 GLY A O 1
ATOM 660 N N . GLY A 1 88 ? 3.859 -14.812 -6.012 1.00 63.25 88 GLY A N 1
ATOM 661 C CA . GLY A 1 88 ? 3.491 -15.425 -4.737 1.00 63.25 88 GLY A CA 1
ATOM 662 C C . GLY A 1 88 ? 3.040 -16.884 -4.882 1.00 63.25 88 GLY A C 1
ATOM 663 O O . GLY A 1 88 ? 2.679 -17.349 -5.964 1.00 63.25 88 GLY A O 1
ATOM 664 N N . LYS A 1 89 ? 3.055 -17.639 -3.775 1.00 54.31 89 LYS A N 1
ATOM 665 C CA . LYS A 1 89 ? 2.593 -19.037 -3.759 1.00 54.31 89 LYS A CA 1
ATOM 666 C C . LYS A 1 89 ? 1.060 -19.052 -3.837 1.00 54.31 89 LYS A C 1
ATOM 668 O O . LYS A 1 89 ? 0.395 -18.674 -2.882 1.00 54.31 89 LYS A O 1
ATOM 673 N N . GLY A 1 90 ? 0.509 -19.474 -4.975 1.00 60.88 90 GLY A N 1
ATOM 674 C CA . GLY A 1 90 ? -0.932 -19.706 -5.153 1.00 60.88 90 GLY A CA 1
ATOM 675 C C . GLY A 1 90 ? -1.760 -18.517 -5.655 1.00 60.88 90 GLY A C 1
ATOM 676 O O . GLY A 1 90 ? -2.908 -18.723 -6.034 1.00 60.88 90 GLY A O 1
ATOM 677 N N . LYS A 1 91 ? -1.205 -17.298 -5.727 1.00 67.81 91 LYS A N 1
ATOM 678 C CA . LYS A 1 91 ? -1.886 -16.130 -6.312 1.00 67.81 91 LYS A CA 1
ATOM 679 C C . LYS A 1 91 ? -1.023 -15.483 -7.393 1.00 67.81 91 LYS A C 1
ATOM 681 O O . LYS A 1 91 ? 0.134 -15.153 -7.153 1.00 67.81 91 LYS A O 1
ATOM 686 N N . SER A 1 92 ? -1.596 -15.314 -8.585 1.00 81.25 92 SER A N 1
ATOM 687 C CA . SER A 1 92 ? -0.937 -14.632 -9.703 1.00 81.25 92 SER A CA 1
ATOM 688 C C . SER A 1 92 ? -0.907 -13.118 -9.449 1.00 81.25 92 SER A C 1
ATOM 690 O O . SER A 1 92 ? -1.980 -12.558 -9.202 1.00 81.25 92 SER A O 1
ATOM 692 N N . PRO A 1 93 ? 0.256 -12.439 -9.571 1.00 85.31 93 PRO A N 1
ATOM 693 C CA . PRO A 1 93 ? 0.354 -10.979 -9.490 1.00 85.31 93 PRO A CA 1
ATOM 694 C C . PRO A 1 93 ? -0.660 -10.252 -10.377 1.00 85.31 93 PRO A C 1
ATOM 696 O O . PRO A 1 93 ? -1.213 -9.232 -9.980 1.00 85.31 93 PRO A O 1
ATOM 699 N N . ALA A 1 94 ? -0.966 -10.816 -11.550 1.00 87.62 94 ALA A N 1
ATOM 700 C CA . ALA A 1 94 ? -1.943 -10.250 -12.472 1.00 87.62 94 ALA A CA 1
ATOM 701 C C . ALA A 1 94 ? -3.359 -10.177 -11.875 1.00 87.62 94 ALA A C 1
ATOM 703 O O . ALA A 1 94 ? -4.098 -9.271 -12.216 1.00 87.62 94 ALA A O 1
ATOM 704 N N . VAL A 1 95 ? -3.731 -11.098 -10.978 1.00 86.81 95 VAL A N 1
ATOM 705 C CA . VAL A 1 95 ? -5.068 -11.154 -10.353 1.00 86.81 95 VAL A CA 1
ATOM 706 C C . VAL A 1 95 ? -5.120 -10.335 -9.063 1.00 86.81 95 VAL A C 1
ATOM 708 O O . VAL A 1 95 ? -6.134 -9.723 -8.732 1.00 86.81 95 VAL A O 1
ATOM 711 N N . THR A 1 96 ? -4.044 -10.344 -8.281 1.00 88.19 96 THR A N 1
ATOM 712 C CA . THR A 1 96 ? -3.989 -9.623 -7.003 1.00 88.19 96 THR A CA 1
ATOM 713 C C . THR A 1 96 ? -3.686 -8.142 -7.172 1.00 88.19 96 THR A C 1
ATOM 715 O O . THR A 1 96 ? -4.153 -7.348 -6.362 1.00 88.19 96 THR A O 1
ATOM 718 N N . GLY A 1 97 ? -2.908 -7.779 -8.193 1.00 88.12 97 GLY A N 1
ATOM 719 C CA . GLY A 1 97 ? -2.514 -6.405 -8.493 1.00 88.12 97 GLY A CA 1
ATOM 720 C C . GLY A 1 97 ? -3.479 -5.652 -9.409 1.00 88.12 97 GLY A C 1
ATOM 721 O O . GLY A 1 97 ? -3.293 -4.455 -9.589 1.00 88.12 97 GLY A O 1
ATOM 722 N N . ASP A 1 98 ? -4.494 -6.316 -9.973 1.00 91.69 98 ASP A N 1
ATOM 723 C CA . ASP A 1 98 ? -5.389 -5.737 -10.987 1.00 91.69 98 ASP A CA 1
ATOM 724 C C . ASP A 1 98 ? -6.100 -4.465 -10.506 1.00 91.69 98 ASP A C 1
ATOM 726 O O . ASP A 1 98 ? -5.999 -3.417 -11.136 1.00 91.69 98 ASP A O 1
ATOM 730 N N . ALA A 1 99 ? -6.721 -4.522 -9.323 1.00 88.44 99 ALA A N 1
ATOM 731 C CA . ALA A 1 99 ? -7.414 -3.375 -8.736 1.00 88.44 99 ALA A CA 1
ATOM 732 C C . ALA A 1 99 ? -6.484 -2.161 -8.561 1.00 88.44 99 ALA A C 1
ATOM 734 O O . ALA A 1 99 ? -6.850 -1.040 -8.902 1.00 88.44 99 ALA A O 1
ATOM 735 N N . LEU A 1 100 ? -5.251 -2.394 -8.096 1.00 90.12 100 LEU A N 1
ATOM 736 C CA . LEU A 1 100 ? -4.260 -1.332 -7.937 1.00 90.12 100 LEU A CA 1
ATOM 737 C C . LEU A 1 100 ? -3.791 -0.795 -9.294 1.00 90.12 100 LEU A C 1
ATOM 739 O O . LEU A 1 100 ? -3.625 0.408 -9.455 1.00 90.12 100 LEU A O 1
ATOM 743 N N . ALA A 1 101 ? -3.606 -1.663 -10.289 1.00 92.06 101 ALA A N 1
ATOM 744 C CA . ALA A 1 101 ? -3.240 -1.246 -11.638 1.00 92.06 101 ALA A CA 1
ATOM 745 C C . ALA A 1 101 ? -4.329 -0.392 -12.301 1.00 92.06 101 ALA A C 1
ATOM 747 O O . ALA A 1 101 ? -3.998 0.582 -12.973 1.00 92.06 101 ALA A O 1
ATOM 748 N N . ILE A 1 102 ? -5.609 -0.713 -12.090 1.00 91.62 102 ILE A N 1
ATOM 749 C CA . ILE A 1 102 ? -6.740 0.099 -12.563 1.00 91.62 102 ILE A CA 1
ATOM 750 C C . ILE A 1 102 ? -6.701 1.493 -11.926 1.00 91.62 102 ILE A C 1
ATOM 752 O O . ILE A 1 102 ? -6.785 2.482 -12.649 1.00 91.62 102 ILE A O 1
ATOM 756 N N . MET A 1 103 ? -6.500 1.580 -10.608 1.00 89.50 103 MET A N 1
ATOM 757 C CA . MET A 1 103 ? -6.395 2.861 -9.889 1.00 89.50 103 MET A CA 1
ATOM 758 C C . MET A 1 103 ? -5.186 3.694 -10.338 1.00 89.50 103 MET A C 1
ATOM 760 O O . MET A 1 103 ? -5.271 4.908 -10.489 1.00 89.50 103 MET A O 1
ATOM 764 N N . LEU A 1 104 ? -4.044 3.054 -10.595 1.00 90.25 104 LEU A N 1
ATOM 765 C CA . LEU A 1 104 ? -2.865 3.750 -11.115 1.00 90.25 104 LEU A CA 1
ATOM 766 C C . LEU A 1 104 ? -3.118 4.297 -12.528 1.00 90.25 104 LEU A C 1
ATOM 768 O O . LEU A 1 104 ? -2.721 5.419 -12.830 1.00 90.25 104 LEU A O 1
ATOM 772 N N . ARG A 1 105 ? -3.813 3.534 -13.378 1.00 91.38 105 ARG A N 1
ATOM 773 C CA . ARG A 1 105 ? -4.154 3.931 -14.753 1.00 91.38 105 ARG A CA 1
ATOM 774 C C . ARG A 1 105 ? -5.219 5.011 -14.837 1.00 91.38 105 ARG A C 1
ATOM 776 O O . ARG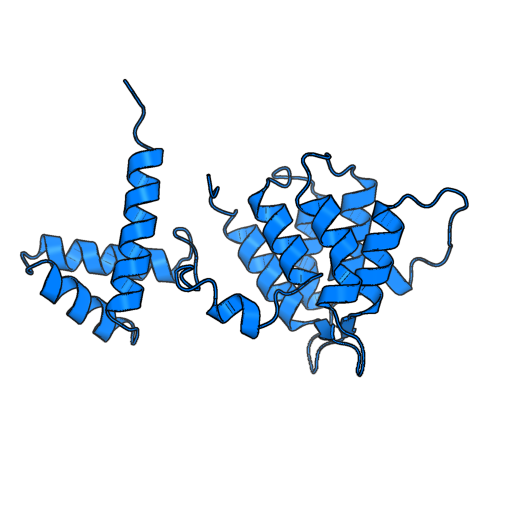 A 1 105 ? -5.149 5.838 -15.741 1.00 91.38 105 ARG A O 1
ATOM 783 N N . SER A 1 106 ? -6.195 5.005 -13.930 1.00 85.94 106 SER A N 1
ATOM 784 C CA . SER A 1 106 ? -7.223 6.049 -13.885 1.00 85.94 106 SER A CA 1
ATOM 785 C C . SER A 1 106 ? -6.616 7.411 -13.546 1.00 85.94 106 SER A C 1
ATOM 787 O O . SER A 1 106 ? -7.176 8.436 -13.928 1.00 85.94 106 SER A O 1
ATOM 789 N N . GLY A 1 107 ? -5.487 7.429 -12.824 1.00 74.00 107 GLY A N 1
ATOM 790 C CA . GLY A 1 107 ? -4.865 8.653 -12.320 1.00 74.00 107 GLY A CA 1
ATOM 791 C C . GLY A 1 107 ? -5.775 9.435 -11.365 1.00 74.00 107 GLY A C 1
ATOM 792 O O . GLY A 1 107 ? -5.532 10.619 -11.134 1.00 74.00 107 GLY A O 1
ATOM 793 N N . GLN A 1 108 ? -6.836 8.794 -10.863 1.00 67.44 108 GLN A N 1
ATOM 794 C CA . GLN A 1 108 ? -7.895 9.396 -10.061 1.00 67.44 108 GLN A CA 1
ATOM 795 C C . GLN A 1 108 ? -8.239 8.492 -8.862 1.00 67.44 108 GLN A C 1
ATOM 797 O O . GLN A 1 108 ? -8.566 7.321 -9.089 1.00 67.44 108 GLN A O 1
ATOM 802 N N . PRO A 1 109 ? -8.212 9.030 -7.624 1.00 58.84 109 PRO A N 1
ATOM 803 C CA . PRO A 1 109 ? -7.702 10.362 -7.277 1.00 58.84 109 PRO A CA 1
ATOM 804 C C . PRO A 1 109 ? -6.191 10.482 -7.547 1.00 58.84 109 PRO A C 1
ATOM 806 O O . PRO A 1 109 ? -5.476 9.483 -7.648 1.00 58.84 109 PRO A O 1
ATOM 809 N N . ALA A 1 110 ? -5.690 11.712 -7.695 1.00 67.50 110 ALA A N 1
ATOM 810 C CA . ALA A 1 110 ? -4.253 11.936 -7.844 1.00 67.50 110 ALA A CA 1
ATOM 811 C C . ALA A 1 110 ? -3.504 11.344 -6.638 1.00 67.50 110 ALA A C 1
ATOM 813 O O . ALA A 1 110 ? -3.896 11.586 -5.498 1.00 67.50 110 ALA A O 1
ATOM 814 N N . LEU A 1 111 ? -2.417 10.601 -6.883 1.00 72.50 111 LEU A N 1
ATOM 815 C CA . LEU A 1 111 ? -1.628 9.983 -5.814 1.00 72.50 111 LEU A CA 1
ATOM 816 C C . LEU A 1 111 ? -1.077 11.050 -4.862 1.00 72.50 111 LEU A C 1
ATOM 818 O O . LEU A 1 111 ? -0.121 11.769 -5.197 1.00 72.50 111 LEU A O 1
ATOM 822 N N . GLY A 1 112 ? -1.665 11.120 -3.671 1.00 70.62 112 GLY A N 1
ATOM 823 C CA . GLY A 1 112 ? -1.209 11.951 -2.575 1.00 70.62 112 GLY A CA 1
ATOM 824 C C . GLY A 1 112 ? 0.038 11.377 -1.908 1.00 70.62 112 GLY A C 1
ATOM 825 O O . GLY A 1 112 ? 0.546 10.309 -2.255 1.00 70.62 112 GLY A O 1
ATOM 826 N N . ALA A 1 113 ? 0.562 12.114 -0.929 1.00 69.44 113 ALA A N 1
ATOM 827 C CA . ALA A 1 113 ? 1.754 11.702 -0.188 1.00 69.44 113 ALA A CA 1
ATOM 828 C C . ALA A 1 113 ? 1.571 10.339 0.504 1.00 69.44 113 ALA A C 1
ATOM 830 O O . ALA A 1 113 ? 2.507 9.545 0.548 1.00 69.44 113 ALA A O 1
ATOM 831 N N . GLY A 1 114 ? 0.360 10.052 0.993 1.00 68.19 114 GLY A N 1
ATOM 832 C CA . GLY A 1 114 ? 0.052 8.780 1.633 1.00 68.19 114 GLY A CA 1
ATOM 833 C C . GLY A 1 114 ? 0.053 7.616 0.639 1.00 68.19 114 GLY A C 1
ATOM 834 O O . GLY A 1 114 ? 0.724 6.609 0.846 1.00 68.19 114 GLY A O 1
ATOM 835 N N . GLU A 1 115 ? -0.651 7.745 -0.481 1.00 75.75 115 GLU A N 1
ATOM 836 C CA . GLU A 1 115 ? -0.723 6.694 -1.502 1.00 75.75 115 GLU A CA 1
ATOM 837 C C . GLU A 1 115 ? 0.672 6.360 -2.051 1.00 75.75 115 GLU A C 1
ATOM 839 O O . GLU A 1 115 ? 1.009 5.194 -2.275 1.00 75.75 115 GLU A O 1
ATOM 844 N N . ARG A 1 116 ? 1.527 7.377 -2.193 1.00 79.88 116 ARG A N 1
ATOM 845 C CA . ARG A 1 116 ? 2.932 7.202 -2.571 1.00 79.88 116 ARG A CA 1
ATOM 846 C C . ARG A 1 116 ? 3.749 6.474 -1.504 1.00 79.88 116 ARG A C 1
ATOM 848 O O . ARG A 1 116 ? 4.577 5.644 -1.866 1.00 79.88 116 ARG A O 1
ATOM 855 N N . GLU A 1 117 ? 3.513 6.740 -0.220 1.00 79.06 117 GLU A N 1
ATOM 856 C CA . GLU A 1 117 ? 4.160 6.024 0.890 1.00 79.06 117 GLU A CA 1
ATOM 857 C C . GLU A 1 117 ? 3.761 4.540 0.901 1.00 79.06 117 GLU A C 1
ATOM 859 O O . GLU A 1 117 ? 4.628 3.678 1.034 1.00 79.06 117 GLU A O 1
ATOM 864 N N . LEU A 1 118 ? 2.482 4.229 0.662 1.00 80.81 118 LEU A N 1
ATOM 865 C CA . LEU A 1 118 ? 1.992 2.849 0.563 1.00 80.81 118 LEU A CA 1
ATOM 866 C C . LEU A 1 118 ? 2.593 2.103 -0.632 1.00 80.81 118 LEU A C 1
ATOM 868 O O . LEU A 1 118 ? 3.000 0.947 -0.509 1.00 80.81 118 LEU A O 1
ATOM 872 N N . LEU A 1 119 ? 2.687 2.759 -1.792 1.00 86.62 119 LEU A N 1
ATOM 873 C CA . LEU A 1 119 ? 3.391 2.203 -2.949 1.00 86.62 119 LEU A CA 1
ATOM 874 C C . LEU A 1 119 ? 4.880 2.000 -2.650 1.00 86.62 119 LEU A C 1
ATOM 876 O O . LEU A 1 119 ? 5.456 0.985 -3.037 1.00 86.62 119 LEU A O 1
ATOM 880 N N . ALA A 1 120 ? 5.510 2.942 -1.951 1.00 86.69 120 ALA A N 1
ATOM 881 C CA . ALA A 1 120 ? 6.908 2.829 -1.574 1.00 86.69 120 ALA A CA 1
ATOM 882 C C . ALA A 1 120 ? 7.148 1.664 -0.608 1.00 86.69 120 ALA A C 1
ATOM 884 O O . ALA A 1 120 ? 8.145 0.963 -0.744 1.00 86.69 120 ALA A O 1
ATOM 885 N N . GLU A 1 121 ? 6.238 1.418 0.329 1.00 84.56 121 GLU A N 1
ATOM 886 C CA . GLU A 1 121 ? 6.292 0.273 1.239 1.00 84.56 121 GLU A CA 1
ATOM 887 C C . GLU A 1 121 ? 6.072 -1.060 0.511 1.00 84.56 121 GLU A C 1
ATOM 889 O O . GLU A 1 121 ? 6.749 -2.040 0.814 1.00 84.56 121 GLU A O 1
ATOM 894 N N . LEU A 1 122 ? 5.209 -1.086 -0.51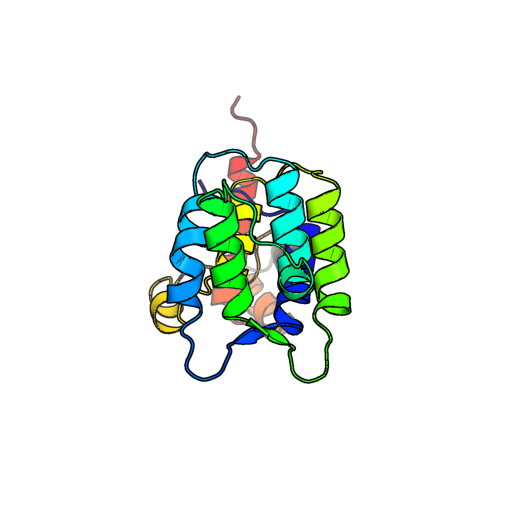2 1.00 86.88 122 LEU A N 1
ATOM 895 C CA . LEU A 1 122 ? 5.024 -2.265 -1.361 1.00 86.88 122 LEU A CA 1
ATOM 896 C C . LEU A 1 122 ? 6.319 -2.668 -2.077 1.00 86.88 122 LEU A C 1
ATOM 898 O O . LEU A 1 122 ? 6.585 -3.856 -2.224 1.00 86.88 122 LEU A O 1
ATOM 902 N N . PHE A 1 123 ? 7.103 -1.697 -2.550 1.00 87.50 123 PHE A N 1
ATOM 903 C CA . PHE A 1 123 ? 8.306 -1.953 -3.346 1.00 87.50 123 PHE A CA 1
ATOM 904 C C . PHE A 1 123 ? 9.610 -1.968 -2.544 1.00 87.50 123 PHE A C 1
ATOM 906 O O . PHE A 1 123 ? 10.571 -2.587 -2.992 1.00 87.50 123 PHE A O 1
ATOM 913 N N . ALA A 1 124 ? 9.637 -1.311 -1.389 1.00 86.38 124 ALA A N 1
ATOM 914 C CA . ALA A 1 124 ? 10.759 -1.217 -0.465 1.00 86.38 124 ALA A CA 1
ATOM 915 C C . ALA A 1 124 ? 10.219 -1.390 0.967 1.00 86.38 124 ALA A C 1
ATOM 917 O O . ALA A 1 124 ? 10.062 -0.396 1.695 1.00 86.38 124 ALA A O 1
ATOM 918 N N . PRO A 1 125 ? 9.866 -2.630 1.355 1.00 75.44 125 PRO A N 1
ATOM 919 C CA . PRO A 1 125 ? 9.297 -2.898 2.664 1.00 75.44 125 PRO A CA 1
ATOM 920 C C . PRO A 1 125 ? 10.317 -2.521 3.729 1.00 75.44 125 PRO A C 1
ATOM 922 O O . PRO A 1 125 ? 11.501 -2.847 3.622 1.00 75.44 125 PRO A O 1
ATOM 925 N N . ILE A 1 126 ? 9.860 -1.819 4.760 1.00 65.00 126 ILE A N 1
ATOM 926 C CA . ILE A 1 126 ? 10.713 -1.491 5.895 1.00 65.00 126 ILE A CA 1
ATOM 927 C C . ILE A 1 126 ? 11.002 -2.809 6.634 1.00 65.00 126 ILE A C 1
ATOM 929 O O . ILE A 1 126 ? 10.068 -3.571 6.896 1.00 65.00 126 ILE A O 1
ATOM 933 N N . PRO A 1 127 ? 12.268 -3.133 6.951 1.00 52.84 127 PRO A N 1
ATOM 934 C CA . PRO A 1 127 ? 12.591 -4.347 7.687 1.00 52.84 127 PRO A CA 1
ATOM 935 C C . PRO A 1 127 ? 11.818 -4.416 9.015 1.00 52.84 127 PRO A C 1
ATOM 937 O O . PRO A 1 127 ? 11.702 -3.391 9.692 1.00 52.84 127 PRO A O 1
ATOM 940 N N . PRO A 1 128 ? 11.355 -5.606 9.450 1.00 43.75 128 PRO A N 1
ATOM 941 C CA . PRO A 1 128 ? 10.672 -5.808 10.735 1.00 43.75 128 PRO A CA 1
ATOM 942 C C . PRO A 1 128 ? 11.430 -5.212 11.935 1.00 43.75 128 PRO A C 1
ATOM 944 O O . PRO A 1 128 ? 10.832 -4.772 12.911 1.00 43.75 128 PRO A O 1
ATOM 947 N N . THR A 1 129 ? 12.760 -5.176 11.847 1.00 39.22 129 THR A N 1
ATOM 948 C CA . THR A 1 129 ? 13.664 -4.626 12.862 1.00 39.22 129 THR A CA 1
ATOM 949 C C . THR A 1 129 ? 13.566 -3.105 13.000 1.00 39.22 129 THR A C 1
ATOM 951 O O . THR A 1 129 ? 13.561 -2.623 14.123 1.00 39.22 129 THR A O 1
ATOM 954 N N . VAL A 1 130 ? 13.374 -2.362 11.904 1.00 46.69 130 VAL A N 1
ATOM 955 C CA . VAL A 1 130 ? 13.079 -0.910 11.925 1.00 46.69 130 VAL A CA 1
ATOM 956 C C . VAL A 1 130 ? 11.588 -0.661 12.215 1.00 46.69 130 VAL A C 1
ATOM 958 O O . VAL A 1 130 ? 11.208 0.334 12.826 1.00 46.69 130 VAL A O 1
ATOM 961 N N . HIS A 1 131 ? 10.728 -1.613 11.847 1.00 39.34 131 HIS A N 1
ATOM 962 C CA . HIS A 1 131 ? 9.302 -1.639 12.194 1.00 39.34 131 HIS A CA 1
ATOM 963 C C . HIS A 1 131 ? 9.049 -1.681 13.710 1.00 39.34 131 HIS A C 1
ATOM 965 O O . HIS A 1 131 ? 8.082 -1.086 14.177 1.00 39.34 131 HIS A O 1
ATOM 971 N N . ASN A 1 132 ? 9.919 -2.352 14.473 1.00 37.81 132 ASN A N 1
ATOM 972 C CA . ASN A 1 132 ? 9.851 -2.412 15.936 1.00 37.81 132 ASN A CA 1
ATOM 973 C C . ASN A 1 132 ? 10.414 -1.160 16.632 1.00 37.81 132 ASN A C 1
ATOM 975 O O . ASN A 1 132 ? 10.073 -0.922 17.788 1.00 37.81 132 ASN A O 1
ATOM 979 N N . GLU A 1 133 ? 11.240 -0.355 15.954 1.00 38.78 133 GLU A N 1
ATOM 980 C CA . GLU A 1 133 ? 11.722 0.939 16.470 1.00 38.78 133 GLU A CA 1
ATOM 981 C C . GLU A 1 133 ? 10.675 2.056 16.297 1.00 38.78 133 GLU A C 1
ATOM 983 O O . GLU A 1 133 ? 10.663 3.020 17.058 1.00 38.78 133 GLU A O 1
ATOM 988 N N . LEU A 1 134 ? 9.714 1.885 15.380 1.00 41.72 134 LEU A N 1
ATOM 989 C CA . LEU A 1 134 ? 8.537 2.747 15.205 1.00 41.72 134 LEU A CA 1
ATOM 990 C C . LEU A 1 134 ? 7.348 2.296 16.080 1.00 41.72 134 LEU A C 1
ATOM 992 O O . LEU A 1 134 ? 6.212 2.202 15.602 1.00 41.72 134 LEU A O 1
ATOM 996 N N . GLN A 1 135 ? 7.594 2.007 17.366 1.00 35.38 135 GLN A N 1
ATOM 997 C CA . GLN A 1 135 ? 6.526 1.750 18.339 1.00 35.38 135 GLN A CA 1
ATOM 998 C C . GLN A 1 135 ? 5.557 2.940 18.380 1.00 35.38 135 GLN A C 1
ATOM 1000 O O . GLN A 1 135 ? 5.870 3.984 18.944 1.00 35.38 135 GLN A O 1
ATOM 1005 N N . GLY A 1 136 ? 4.376 2.779 17.784 1.00 39.94 136 GLY A N 1
ATOM 1006 C CA . GLY A 1 136 ? 3.336 3.810 17.795 1.00 39.94 136 GLY A CA 1
ATOM 1007 C C . GLY A 1 136 ? 2.534 3.958 16.506 1.00 39.94 136 GLY A C 1
ATOM 1008 O O . GLY A 1 136 ? 1.600 4.752 16.495 1.00 39.94 136 GLY A O 1
ATOM 1009 N N . ARG A 1 137 ? 2.835 3.213 15.428 1.00 40.12 137 ARG A N 1
ATOM 1010 C CA . ARG A 1 137 ? 1.902 3.106 14.293 1.00 40.12 137 ARG A CA 1
ATOM 1011 C C . ARG A 1 137 ? 0.919 1.948 14.516 1.00 40.12 137 ARG A C 1
ATOM 1013 O O . ARG A 1 137 ? 1.312 0.788 14.396 1.00 40.12 137 ARG A O 1
ATOM 1020 N N . PRO A 1 138 ? -0.357 2.223 14.804 1.00 47.31 138 PRO A N 1
ATOM 1021 C CA . PRO A 1 138 ? -1.395 1.198 14.803 1.00 47.31 138 PRO A CA 1
ATOM 1022 C C . PRO A 1 138 ? -1.467 0.498 13.441 1.00 47.31 138 PRO A C 1
ATOM 1024 O O . PRO A 1 138 ? -1.461 1.139 12.391 1.00 47.31 138 PRO A O 1
ATOM 1027 N N . GLY A 1 139 ? -1.581 -0.834 13.445 1.00 48.91 139 GLY A N 1
ATOM 1028 C CA . GLY A 1 139 ? -1.537 -1.660 12.224 1.00 48.91 139 GLY A CA 1
ATOM 1029 C C . GLY A 1 139 ? -2.661 -1.405 11.201 1.00 48.91 139 GLY A C 1
ATOM 1030 O O . GLY A 1 139 ? -2.676 -1.998 10.120 1.00 48.91 139 GLY A O 1
ATOM 1031 N N . LYS A 1 140 ? -3.629 -0.541 11.527 1.00 58.47 140 LYS A N 1
ATOM 1032 C CA . LYS A 1 140 ? -4.763 -0.139 10.685 1.00 58.47 140 LYS A CA 1
ATOM 1033 C C . LYS A 1 140 ? -5.013 1.358 10.903 1.00 58.47 140 LYS A C 1
ATOM 1035 O O . LYS A 1 140 ? -5.044 1.801 12.044 1.00 58.47 140 LYS A O 1
ATOM 1040 N N . GLY A 1 141 ? -5.160 2.127 9.821 1.00 52.22 141 GLY A N 1
ATOM 1041 C CA . GLY A 1 141 ? -5.438 3.567 9.897 1.00 52.22 141 GLY A CA 1
ATOM 1042 C C . GLY A 1 141 ? -6.883 3.878 10.308 1.00 52.22 141 GLY A C 1
ATOM 1043 O O . GLY A 1 141 ? -7.752 3.015 10.223 1.00 52.22 141 GLY A O 1
ATOM 1044 N N . VAL A 1 142 ? -7.149 5.132 10.689 1.00 56.88 142 VAL A N 1
ATOM 1045 C CA . VAL A 1 142 ? -8.437 5.632 11.234 1.00 56.88 142 VAL A CA 1
ATOM 1046 C C . VAL A 1 142 ? -9.659 5.377 10.337 1.00 56.88 142 VAL A C 1
ATOM 1048 O O . VAL A 1 142 ? -10.782 5.339 10.821 1.00 56.88 142 VAL A O 1
ATOM 1051 N N . GLY A 1 143 ? -9.473 5.217 9.023 1.00 52.41 143 GLY A N 1
ATOM 1052 C CA . GLY A 1 143 ? -10.558 4.921 8.075 1.00 52.41 143 GLY A CA 1
ATOM 1053 C C . GLY A 1 143 ? -10.834 3.432 7.855 1.00 52.41 143 GLY A C 1
ATOM 1054 O O . GLY A 1 143 ? -11.735 3.088 7.100 1.00 52.41 143 GLY A O 1
ATOM 1055 N N . HIS A 1 144 ? -10.053 2.536 8.460 1.00 58.34 144 HIS A N 1
ATOM 1056 C CA . HIS A 1 144 ? -10.224 1.101 8.257 1.00 58.34 144 HIS A CA 1
ATOM 1057 C C . HIS A 1 144 ? -11.553 0.629 8.876 1.00 58.34 144 HIS A C 1
ATOM 1059 O O . HIS A 1 144 ? -11.795 0.974 10.032 1.00 58.34 144 HIS A O 1
ATOM 1065 N N . PRO A 1 145 ? -12.363 -0.209 8.195 1.00 61.59 145 PRO A N 1
ATOM 1066 C CA . PRO A 1 145 ? -13.653 -0.681 8.716 1.00 61.59 145 PRO A CA 1
ATOM 1067 C C . PRO A 1 145 ? -13.565 -1.240 10.141 1.00 61.59 145 PRO A C 1
ATOM 1069 O O . PRO A 1 145 ? -14.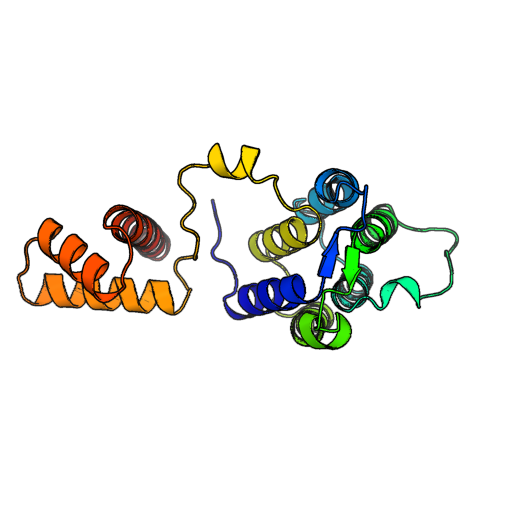333 -0.851 11.010 1.00 61.59 145 PRO A O 1
ATOM 1072 N N . ASP A 1 146 ? -12.550 -2.065 10.413 1.00 64.44 146 ASP A N 1
ATOM 1073 C CA . ASP A 1 146 ? -12.312 -2.586 11.765 1.00 64.44 146 ASP A CA 1
ATOM 1074 C C . ASP A 1 146 ? -11.992 -1.501 12.806 1.00 64.44 146 ASP A C 1
ATOM 1076 O O . ASP A 1 146 ? -12.381 -1.637 13.956 1.00 64.44 146 ASP A O 1
ATOM 1080 N N . VAL A 1 147 ? -11.284 -0.428 12.435 1.00 70.75 147 VAL A N 1
ATOM 1081 C CA . VAL A 1 147 ? -10.989 0.680 13.362 1.00 70.75 147 VAL A CA 1
ATOM 1082 C C . VAL A 1 147 ? -12.254 1.494 13.620 1.00 70.75 147 VAL A C 1
ATOM 1084 O O . VAL A 1 147 ? -12.524 1.833 14.767 1.00 70.75 147 VAL A O 1
ATOM 1087 N N . VAL A 1 148 ? -13.059 1.742 12.583 1.00 70.38 148 VAL A N 1
ATOM 1088 C CA . VAL A 1 148 ? -14.363 2.411 12.706 1.00 70.38 148 VAL A CA 1
ATOM 1089 C C . VAL A 1 148 ? -15.282 1.619 13.635 1.00 70.38 148 VAL A C 1
ATOM 1091 O O . VAL A 1 148 ? -15.778 2.187 14.600 1.00 70.38 148 VAL A O 1
ATOM 1094 N N . ALA A 1 149 ? -15.409 0.307 13.429 1.00 70.50 149 ALA A N 1
ATOM 1095 C CA . ALA A 1 149 ? -16.232 -0.560 14.271 1.00 70.50 149 ALA A CA 1
ATOM 1096 C C . ALA A 1 149 ? -15.760 -0.587 15.739 1.00 70.50 149 ALA A C 1
ATOM 1098 O O . ALA A 1 149 ? -16.579 -0.550 16.658 1.00 70.50 149 ALA A O 1
ATOM 1099 N N . VAL A 1 150 ? -14.441 -0.607 15.976 1.00 79.50 150 VAL A N 1
ATOM 1100 C CA . VAL A 1 150 ? -13.871 -0.534 17.333 1.00 79.50 150 VAL A CA 1
ATOM 1101 C C . VAL A 1 150 ? -14.192 0.814 17.991 1.00 79.50 150 VAL A C 1
ATOM 1103 O O . VAL A 1 150 ? -14.545 0.851 19.167 1.00 79.50 150 VAL A O 1
ATOM 1106 N N . MET A 1 151 ? -14.095 1.925 17.255 1.00 87.06 151 MET A N 1
ATOM 1107 C CA . MET A 1 151 ? -14.384 3.263 17.785 1.00 87.06 151 MET A CA 1
ATOM 1108 C C . MET A 1 151 ? -15.880 3.519 17.992 1.00 87.06 151 MET A C 1
ATOM 1110 O O . MET A 1 151 ? -16.244 4.186 18.958 1.00 87.06 151 MET A O 1
ATOM 1114 N N . GLU A 1 152 ? -16.749 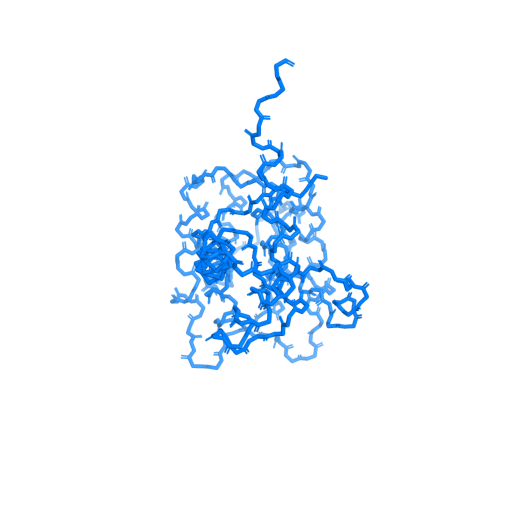2.987 17.132 1.00 85.44 152 GLU A N 1
ATOM 1115 C CA . GLU A 1 152 ? -18.205 3.029 17.316 1.00 85.44 152 GLU A CA 1
ATOM 1116 C C . GLU A 1 152 ? -18.609 2.299 18.596 1.00 85.44 152 GLU A C 1
ATOM 1118 O O . GLU A 1 152 ? -19.269 2.890 19.447 1.00 85.44 152 GLU A O 1
ATOM 1123 N N . MET A 1 153 ? -18.105 1.079 18.809 1.00 84.75 153 MET A N 1
ATOM 1124 C CA . MET A 1 153 ? -18.371 0.346 20.047 1.00 84.75 153 MET A CA 1
ATOM 1125 C C . MET A 1 153 ? -17.828 1.073 21.285 1.00 84.75 153 MET A C 1
ATOM 1127 O O . MET A 1 153 ? -18.515 1.141 22.303 1.00 84.75 153 MET A O 1
ATOM 1131 N N . LEU A 1 154 ? -16.625 1.654 21.205 1.00 88.19 154 LEU A N 1
ATOM 1132 C CA . LEU A 1 154 ? -16.063 2.434 22.310 1.00 88.19 154 LEU A CA 1
ATOM 1133 C C . LEU A 1 154 ? -16.957 3.632 22.666 1.00 88.19 154 LEU A C 1
ATOM 1135 O O . LEU A 1 154 ? -17.193 3.896 23.846 1.00 88.19 154 LEU A O 1
ATOM 1139 N N . ARG A 1 155 ? -17.475 4.347 21.660 1.00 88.69 155 ARG A N 1
ATOM 1140 C CA . ARG A 1 155 ? -18.405 5.468 21.859 1.00 88.69 155 ARG A CA 1
ATOM 1141 C C . ARG A 1 155 ? -19.733 5.004 22.446 1.00 88.69 155 ARG A C 1
ATOM 1143 O O . ARG A 1 155 ? -20.224 5.660 23.360 1.00 88.69 155 ARG A O 1
ATOM 1150 N N . ASP A 1 156 ? -20.270 3.881 21.981 1.00 89.75 156 ASP A N 1
ATOM 1151 C CA . ASP A 1 156 ? -21.507 3.303 22.510 1.00 89.75 156 ASP A CA 1
ATOM 1152 C C . ASP A 1 156 ? -21.362 2.916 23.985 1.00 89.75 156 ASP A C 1
ATOM 1154 O O . ASP A 1 156 ? -22.250 3.193 24.789 1.00 89.75 156 ASP A O 1
ATOM 1158 N N . GLU A 1 157 ? -20.233 2.322 24.377 1.00 86.19 157 GLU A N 1
ATOM 1159 C CA . GLU A 1 157 ? -19.958 1.989 25.778 1.00 86.19 157 GLU A CA 1
ATOM 1160 C C . GLU A 1 157 ? -19.849 3.240 26.658 1.00 86.19 157 GLU A C 1
ATOM 1162 O O . GLU A 1 157 ? -20.430 3.291 27.744 1.00 86.19 157 GLU A O 1
ATOM 1167 N N . ILE A 1 158 ? -19.179 4.291 26.181 1.00 89.56 158 ILE A N 1
ATOM 1168 C CA . ILE A 1 158 ? -19.114 5.573 26.898 1.00 89.56 158 ILE A CA 1
ATOM 1169 C C . ILE A 1 158 ? -20.510 6.211 26.998 1.00 89.56 158 ILE A C 1
ATOM 1171 O O . ILE A 1 158 ? -20.878 6.715 28.060 1.00 89.56 158 ILE A O 1
ATOM 1175 N N . ALA A 1 159 ? -21.313 6.155 25.932 1.00 87.06 159 ALA A N 1
ATOM 1176 C CA . ALA A 1 159 ? -22.671 6.700 25.899 1.00 87.06 159 ALA A CA 1
ATOM 1177 C C . ALA A 1 159 ? -23.632 5.969 26.854 1.00 87.06 159 ALA A C 1
ATOM 1179 O O . ALA A 1 159 ? -24.536 6.593 27.408 1.00 87.06 159 ALA A O 1
ATOM 1180 N N . LYS A 1 160 ? -23.406 4.675 27.113 1.00 87.50 160 LYS A N 1
ATOM 1181 C CA . LYS A 1 160 ? -24.123 3.893 28.139 1.00 87.50 160 LYS A CA 1
ATOM 1182 C C . LYS A 1 160 ? -23.738 4.268 29.578 1.00 87.50 160 LYS A C 1
ATOM 1184 O O . LYS A 1 160 ? -24.331 3.744 30.518 1.00 87.50 160 LYS A O 1
ATOM 1189 N N . GLY A 1 161 ? -22.769 5.165 29.764 1.00 83.81 161 GLY A N 1
ATOM 1190 C CA . GLY A 1 161 ? -22.300 5.621 31.073 1.00 83.81 161 GLY A CA 1
ATOM 1191 C C . GLY A 1 161 ? -21.117 4.827 31.628 1.00 83.81 161 GLY A C 1
ATOM 1192 O O . GLY A 1 161 ? -20.744 5.033 32.786 1.00 83.81 161 GLY A O 1
ATOM 1193 N N . SER A 1 162 ? -20.503 3.939 30.837 1.00 84.56 162 SER A N 1
ATOM 1194 C CA . SER A 1 162 ? -19.299 3.225 31.259 1.00 84.56 162 SER A CA 1
ATOM 1195 C C . SER A 1 162 ? -18.147 4.208 31.465 1.00 84.56 162 SER A C 1
ATOM 1197 O O . SER A 1 162 ? -17.873 5.075 30.632 1.00 84.56 162 SER A O 1
ATOM 1199 N N . ALA A 1 163 ? -17.419 4.053 32.575 1.00 88.69 163 ALA A N 1
ATOM 1200 C CA . ALA A 1 163 ? -16.186 4.799 32.783 1.00 88.69 163 ALA A CA 1
ATOM 1201 C C . ALA A 1 163 ? -15.222 4.516 31.624 1.00 88.69 163 ALA A C 1
ATOM 1203 O O . ALA A 1 163 ? -15.039 3.365 31.231 1.00 88.69 163 ALA A O 1
ATOM 1204 N N . HIS A 1 164 ? -14.566 5.555 31.113 1.00 86.38 164 HIS A N 1
ATOM 1205 C CA . HIS A 1 164 ? -13.753 5.476 29.899 1.00 86.38 164 HIS A CA 1
ATOM 1206 C C . HIS A 1 164 ? -12.715 4.333 29.910 1.00 86.38 164 HIS A C 1
ATOM 1208 O O . HIS A 1 164 ? -12.563 3.608 28.931 1.00 86.38 164 HIS A O 1
ATOM 1214 N N . LYS A 1 165 ? -12.068 4.088 31.059 1.00 87.56 165 LYS A N 1
ATOM 1215 C CA . LYS A 1 165 ? -11.130 2.964 31.233 1.00 87.56 165 LYS A CA 1
ATOM 1216 C C . LYS A 1 165 ? -11.790 1.587 31.083 1.00 87.56 165 LYS A C 1
ATOM 1218 O O . LYS A 1 165 ? -11.157 0.684 30.549 1.00 87.56 165 LYS A O 1
ATOM 1223 N N . ASN A 1 166 ? -13.033 1.431 31.533 1.00 88.19 166 ASN A N 1
ATOM 1224 C CA . ASN A 1 166 ? -13.782 0.178 31.418 1.00 88.19 166 ASN A CA 1
ATOM 1225 C C . ASN A 1 166 ? -14.265 -0.020 29.979 1.00 88.19 166 ASN A C 1
ATOM 1227 O O . ASN A 1 166 ? -14.046 -1.085 29.416 1.00 88.19 166 ASN A O 1
ATOM 1231 N N . ALA A 1 167 ? -14.771 1.042 29.343 1.00 89.56 167 ALA A N 1
ATOM 1232 C CA . ALA A 1 167 ? -15.178 1.018 27.939 1.00 89.56 167 ALA A CA 1
ATOM 1233 C C . ALA A 1 167 ? -14.034 0.564 27.008 1.00 89.56 167 ALA A C 1
ATOM 1235 O O . ALA A 1 167 ? -14.252 -0.244 26.107 1.00 89.56 167 ALA A O 1
ATOM 1236 N N . ILE A 1 168 ? -12.796 1.007 27.266 1.00 87.50 168 ILE A N 1
ATOM 1237 C CA . ILE A 1 168 ? -11.599 0.547 26.539 1.00 87.50 168 ILE A CA 1
ATOM 1238 C C . ILE A 1 168 ? -11.381 -0.963 26.711 1.00 87.50 168 ILE A C 1
ATOM 1240 O O . ILE A 1 168 ? -11.101 -1.661 25.736 1.00 87.50 168 ILE A O 1
ATOM 1244 N N . VAL A 1 169 ? -11.484 -1.474 27.939 1.00 87.88 169 VAL A N 1
ATOM 1245 C CA . VAL A 1 169 ? -11.260 -2.896 28.248 1.00 87.88 169 VAL A CA 1
ATOM 1246 C C . VAL A 1 169 ? -12.352 -3.772 27.633 1.00 87.88 169 VAL A C 1
ATOM 1248 O O . VAL A 1 169 ? -12.043 -4.806 27.039 1.00 87.88 169 VAL A O 1
ATOM 1251 N N . ASP A 1 170 ? -13.606 -3.342 27.718 1.00 84.50 170 ASP A N 1
ATOM 1252 C CA . ASP A 1 170 ? -14.754 -4.079 27.192 1.00 84.50 170 ASP A CA 1
ATOM 1253 C C . ASP A 1 170 ? -14.747 -4.106 25.659 1.00 84.50 170 ASP A C 1
ATOM 1255 O O . ASP A 1 170 ? -14.928 -5.165 25.052 1.00 84.50 170 ASP A O 1
ATOM 1259 N N . THR A 1 171 ? -14.402 -2.980 25.029 1.00 79.44 171 THR A N 1
ATOM 1260 C CA . THR A 1 171 ? -14.187 -2.902 23.577 1.00 79.44 171 THR A CA 1
ATOM 1261 C C . THR A 1 171 ? -13.024 -3.799 23.147 1.00 79.44 171 THR A C 1
ATOM 1263 O O . THR A 1 171 ? -13.143 -4.569 22.194 1.00 79.44 171 THR A O 1
ATOM 1266 N N . ALA A 1 172 ? -11.900 -3.771 23.871 1.00 74.19 172 ALA A N 1
ATOM 1267 C CA . ALA A 1 172 ? -10.753 -4.625 23.569 1.00 74.19 172 ALA A CA 1
ATOM 1268 C C . ALA A 1 172 ? -11.122 -6.117 23.624 1.00 74.19 172 ALA A C 1
ATOM 1270 O O . ALA A 1 172 ? -10.756 -6.890 22.734 1.00 74.19 172 ALA A O 1
ATOM 1271 N N . LYS A 1 173 ? -11.908 -6.509 24.632 1.00 80.19 173 LYS A N 1
ATOM 1272 C CA . LYS A 1 173 ? -12.398 -7.878 24.804 1.00 80.19 173 LYS A CA 1
ATOM 1273 C C . LYS A 1 173 ? -13.336 -8.305 23.673 1.00 80.19 173 LYS A C 1
ATOM 1275 O O . LYS A 1 173 ? -13.190 -9.418 23.171 1.00 80.19 173 LYS A O 1
ATOM 1280 N N . ALA A 1 174 ? -14.256 -7.439 23.254 1.00 70.81 174 ALA A N 1
ATOM 1281 C CA . ALA A 1 174 ? -15.217 -7.734 22.191 1.00 70.81 174 ALA A CA 1
ATOM 1282 C C . ALA A 1 174 ? -14.547 -7.985 20.831 1.00 70.81 174 ALA A C 1
ATOM 1284 O O . ALA A 1 174 ? -14.966 -8.871 20.089 1.00 70.81 174 ALA A O 1
ATOM 1285 N N . PHE A 1 175 ? -13.466 -7.261 20.539 1.00 72.56 175 PHE A N 1
ATOM 1286 C CA . PHE A 1 175 ? -12.721 -7.380 19.283 1.00 72.56 175 PHE A CA 1
ATOM 1287 C C . PHE A 1 175 ? -11.493 -8.300 19.364 1.00 72.56 175 PHE A C 1
ATOM 1289 O O . PHE A 1 175 ? -10.766 -8.424 18.380 1.00 72.56 175 PHE A O 1
ATOM 1296 N N . GLN A 1 176 ? -11.256 -8.954 20.508 1.00 75.19 176 GLN A N 1
ATOM 1297 C CA . GLN A 1 176 ? -10.081 -9.804 20.756 1.00 75.19 176 GLN A CA 1
ATOM 1298 C C . GLN A 1 176 ? -8.742 -9.094 20.466 1.00 75.19 176 GLN A C 1
ATOM 1300 O O . GLN A 1 176 ? -7.797 -9.685 19.940 1.00 75.19 176 GLN A O 1
ATOM 1305 N N . ILE A 1 177 ? -8.657 -7.812 20.819 1.00 74.25 177 ILE A N 1
ATOM 1306 C CA . ILE A 1 177 ? -7.456 -6.976 20.691 1.00 74.25 177 ILE A CA 1
ATOM 1307 C C . ILE A 1 177 ? -6.975 -6.518 22.069 1.00 74.25 177 ILE A C 1
ATOM 1309 O O . ILE A 1 177 ? -7.618 -6.755 23.089 1.00 74.25 177 ILE A O 1
ATOM 1313 N N . THR A 1 178 ? -5.815 -5.862 22.126 1.00 72.00 178 THR A N 1
ATOM 1314 C CA . THR A 1 178 ? -5.305 -5.326 23.394 1.00 72.00 178 THR A CA 1
ATOM 1315 C C . THR A 1 178 ? -5.928 -3.965 23.712 1.00 72.00 178 THR A C 1
ATOM 1317 O O . THR A 1 178 ? -6.217 -3.181 22.808 1.00 72.00 178 THR A O 1
ATOM 1320 N N . ALA A 1 179 ? -6.064 -3.636 25.000 1.00 74.00 179 ALA A N 1
ATOM 1321 C CA . ALA A 1 179 ? -6.504 -2.307 25.442 1.00 74.00 179 ALA A CA 1
ATOM 1322 C C . ALA A 1 179 ? -5.595 -1.181 24.912 1.00 74.00 179 ALA A C 1
ATOM 1324 O O . ALA A 1 179 ? -6.075 -0.109 24.555 1.00 74.00 179 ALA A O 1
ATOM 1325 N N . ARG A 1 180 ? -4.289 -1.456 24.783 1.00 75.19 180 ARG A N 1
ATOM 1326 C CA . ARG A 1 180 ? -3.320 -0.543 24.165 1.00 75.19 180 ARG A CA 1
ATOM 1327 C C . ARG A 1 180 ? -3.672 -0.246 22.704 1.00 75.19 180 ARG A C 1
ATOM 1329 O O . ARG A 1 180 ? -3.632 0.904 22.295 1.00 75.19 180 ARG A O 1
ATOM 1336 N N . THR A 1 181 ? -4.080 -1.255 21.936 1.00 69.31 181 THR A N 1
ATOM 1337 C CA . THR A 1 181 ? -4.507 -1.077 20.538 1.00 69.31 181 THR A CA 1
ATOM 1338 C C . THR A 1 181 ? -5.754 -0.196 20.428 1.00 69.31 181 THR A C 1
ATOM 1340 O O . THR A 1 181 ? -5.829 0.641 19.534 1.00 69.31 181 THR A O 1
ATOM 1343 N N . VAL A 1 182 ? -6.712 -0.337 21.350 1.00 73.25 182 VAL A N 1
ATOM 1344 C CA . VAL A 1 182 ? -7.908 0.526 21.400 1.00 73.25 182 VAL A CA 1
ATOM 1345 C C . VAL A 1 182 ? -7.524 1.977 21.704 1.00 73.25 182 VAL A C 1
ATOM 1347 O O . VAL A 1 182 ? -7.996 2.879 21.021 1.00 73.25 182 VAL A O 1
ATOM 1350 N N . GLN A 1 183 ? -6.616 2.202 22.659 1.00 79.69 183 GLN A N 1
ATOM 1351 C CA . GLN A 1 183 ? -6.098 3.538 22.986 1.00 79.69 183 GLN A CA 1
ATOM 1352 C C . GLN A 1 183 ? -5.349 4.182 21.814 1.00 79.69 183 GLN A C 1
ATOM 1354 O O . GLN A 1 183 ? -5.505 5.372 21.557 1.00 79.69 183 GLN A O 1
ATOM 1359 N N . GLU A 1 184 ? -4.554 3.402 21.081 1.00 73.88 184 GLU A N 1
ATOM 1360 C CA . GLU A 1 184 ? -3.855 3.870 19.881 1.00 73.88 184 GLU A CA 1
ATOM 1361 C C . GLU A 1 184 ? -4.851 4.249 18.769 1.00 73.88 184 GLU A C 1
ATOM 1363 O O . GLU A 1 184 ? -4.697 5.289 18.127 1.00 73.88 184 GLU A O 1
ATOM 1368 N N . TYR A 1 185 ? -5.910 3.456 18.566 1.00 76.75 185 TYR A N 1
ATOM 1369 C CA . TYR A 1 185 ? -6.994 3.778 17.629 1.00 76.75 185 TYR A CA 1
ATOM 1370 C C . TYR A 1 185 ? -7.772 5.032 18.032 1.00 76.75 185 TYR A C 1
ATOM 1372 O O . TYR A 1 185 ? -8.075 5.869 17.179 1.00 76.75 185 TYR A O 1
ATOM 1380 N N . GLU A 1 186 ? -8.047 5.198 19.321 1.00 81.62 186 GLU A N 1
ATOM 1381 C CA . GLU A 1 186 ? -8.724 6.375 19.851 1.00 81.62 186 GLU A CA 1
ATOM 1382 C C . GLU A 1 186 ? -7.882 7.643 19.689 1.00 81.62 186 GLU A C 1
ATOM 1384 O O . GLU A 1 186 ? -8.384 8.644 19.174 1.00 81.62 186 GLU A O 1
ATOM 1389 N N . ALA A 1 187 ? -6.597 7.596 20.058 1.00 75.06 187 ALA A N 1
ATOM 1390 C CA . ALA A 1 187 ? -5.678 8.723 19.921 1.00 75.06 187 ALA A CA 1
ATOM 1391 C C . ALA A 1 187 ? -5.620 9.217 18.470 1.00 75.06 187 ALA A C 1
ATOM 1393 O O . ALA A 1 187 ? -5.813 10.405 18.210 1.00 75.06 187 ALA A O 1
ATOM 1394 N N . MET A 1 188 ? -5.480 8.297 17.513 1.00 64.88 188 MET A N 1
ATOM 1395 C CA . MET A 1 188 ? -5.508 8.665 16.100 1.00 64.88 188 MET A CA 1
ATOM 1396 C C . MET A 1 188 ? -6.859 9.231 15.637 1.00 64.88 188 MET A C 1
ATOM 1398 O O . MET A 1 188 ? -6.903 10.132 14.798 1.00 64.88 188 MET A O 1
ATOM 1402 N N . THR A 1 189 ? -7.976 8.682 16.124 1.00 68.00 189 THR A N 1
ATOM 1403 C CA . THR A 1 189 ? -9.320 9.142 15.733 1.00 68.00 189 THR A CA 1
ATOM 1404 C C . THR A 1 189 ? -9.577 10.551 16.257 1.00 68.00 189 THR A C 1
ATOM 1406 O O . THR A 1 189 ? -10.092 11.399 15.528 1.00 68.00 189 THR A O 1
ATOM 1409 N N . ARG A 1 190 ? -9.123 10.841 17.478 1.00 70.25 190 ARG A N 1
ATOM 1410 C CA . ARG A 1 190 ? -9.198 12.169 18.090 1.00 70.25 190 ARG A CA 1
ATOM 1411 C C . ARG A 1 190 ? -8.324 13.191 17.366 1.00 70.25 190 ARG A C 1
ATOM 1413 O O . ARG A 1 190 ? -8.777 14.306 17.124 1.00 70.25 190 ARG A O 1
ATOM 1420 N N . GLU A 1 191 ? -7.109 12.817 16.966 1.00 59.75 191 GLU A N 1
ATOM 1421 C CA . GLU A 1 191 ? -6.248 13.667 16.132 1.00 59.75 191 GLU A CA 1
ATOM 1422 C C . GLU A 1 191 ? -6.921 14.030 14.796 1.00 59.75 191 GLU A C 1
ATOM 1424 O O . GLU A 1 191 ? -6.850 15.180 14.360 1.00 59.75 191 GLU A O 1
ATOM 1429 N N . ARG A 1 192 ? -7.649 13.087 14.179 1.00 54.34 192 ARG A N 1
ATOM 1430 C CA . ARG A 1 192 ? -8.433 13.330 12.956 1.00 54.34 192 ARG A CA 1
ATOM 1431 C C . ARG A 1 192 ? -9.602 14.291 13.186 1.00 54.34 192 ARG A C 1
ATOM 1433 O O . ARG A 1 192 ? -9.817 15.177 12.366 1.00 54.34 192 ARG A O 1
ATOM 1440 N N . GLU A 1 193 ? -10.364 14.122 14.264 1.00 59.62 193 GLU A N 1
ATOM 1441 C CA . GLU A 1 193 ? -11.501 14.997 14.588 1.00 59.62 193 GLU A CA 1
ATOM 1442 C C . GLU A 1 193 ? -11.063 16.434 14.887 1.00 59.62 193 GLU A C 1
ATOM 1444 O O . GLU A 1 193 ? -11.727 17.381 14.468 1.00 59.62 193 GLU A O 1
ATOM 1449 N N . VAL A 1 194 ? -9.925 16.606 15.565 1.00 59.69 194 VAL A N 1
ATOM 1450 C CA . VAL A 1 194 ? -9.331 17.927 15.818 1.00 59.69 194 VAL A CA 1
ATOM 1451 C C . VAL A 1 194 ? -8.849 18.568 14.515 1.00 59.69 194 VAL A C 1
ATOM 1453 O O . VAL A 1 194 ? -9.073 19.756 14.316 1.00 59.69 194 VAL A O 1
ATOM 1456 N N . ALA A 1 195 ? -8.258 17.794 13.602 1.00 50.28 195 ALA A N 1
ATOM 1457 C CA . ALA A 1 195 ? -7.816 18.288 12.296 1.00 50.28 195 ALA A CA 1
ATOM 1458 C C . ALA A 1 195 ? -8.966 18.626 11.323 1.00 50.28 195 ALA A C 1
ATOM 1460 O O . ALA A 1 195 ? -8.741 19.328 10.340 1.00 5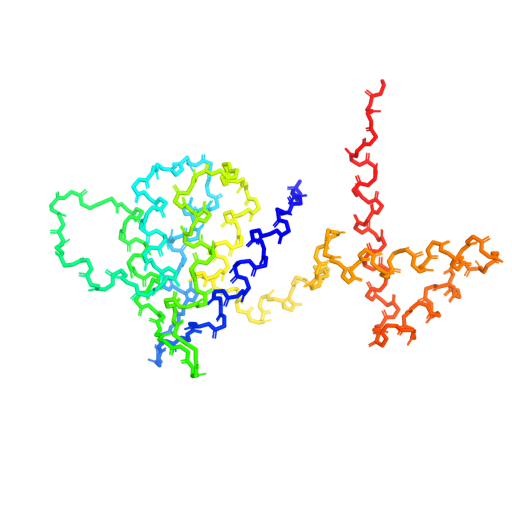0.28 195 ALA A O 1
ATOM 1461 N N . LEU A 1 196 ? -10.178 18.114 11.569 1.00 46.56 196 LEU A N 1
ATOM 1462 C CA . LEU A 1 196 ? -11.377 18.359 10.757 1.00 46.56 196 LEU A CA 1
ATOM 1463 C C . LEU A 1 196 ? -12.270 19.479 11.306 1.00 46.56 196 LEU A C 1
ATOM 1465 O O . LEU A 1 196 ? -13.196 19.896 10.610 1.00 46.56 196 LEU A O 1
ATOM 1469 N N . LYS A 1 197 ? -12.023 19.970 12.528 1.00 44.19 197 LYS A N 1
ATOM 1470 C CA . LYS A 1 197 ? -12.710 21.167 13.018 1.00 44.19 197 LYS A CA 1
ATOM 1471 C C . LYS A 1 197 ? -12.189 22.381 12.239 1.00 44.19 197 LYS A C 1
ATOM 1473 O O . LYS A 1 197 ? -10.979 22.608 12.259 1.00 44.19 197 LYS A O 1
ATOM 1478 N N . PRO A 1 198 ? -13.055 23.150 11.554 1.00 41.62 198 PRO A N 1
ATOM 1479 C CA . PRO A 1 198 ? -12.635 24.408 10.960 1.00 41.62 198 PRO A CA 1
ATOM 1480 C C . PRO A 1 198 ? -12.119 25.309 12.084 1.00 41.62 198 PRO A C 1
ATOM 1482 O O . PRO A 1 198 ? -12.773 25.474 13.112 1.00 41.62 198 PRO A O 1
ATOM 1485 N N . THR A 1 199 ? -10.907 25.825 11.918 1.00 44.81 199 THR A N 1
ATOM 1486 C CA . THR A 1 199 ? -10.449 26.996 12.664 1.00 44.81 199 THR A CA 1
ATOM 1487 C C . THR A 1 199 ? -11.331 28.164 12.245 1.00 44.81 199 THR A C 1
ATOM 1489 O O . THR A 1 199 ? -11.186 28.640 11.117 1.00 44.81 199 THR A O 1
ATOM 1492 N N . ASP A 1 200 ? -12.258 28.547 13.121 1.00 40.41 200 ASP A N 1
ATOM 1493 C CA . ASP A 1 200 ? -12.886 29.872 13.114 1.00 40.41 200 ASP A CA 1
ATOM 1494 C C . ASP A 1 200 ? -11.844 30.962 13.423 1.00 40.41 200 ASP A C 1
ATOM 1496 O O . ASP A 1 200 ? -10.937 30.700 14.255 1.00 40.41 200 ASP A O 1
#

Radius of gyration: 19.66 Å; chains: 1; bounding box: 43×50×58 Å